Protein AF-A0AAW7PPG4-F1 (afdb_monomer)

Sequence (196 aa):
MEIKKYRLQTEMENLKEGNEEWFKDYVRGVLESNKPYFEKADYIAYSINQISNKLDYISNEIKELQELKKFLSNSKELAMQITASILTNEYGISKLESGVAISSITITPEKSKTSQVITIKNEQAVLGLGYVSFIPDYSAIEVDLANKSKAELKDLMQFIEVNTITEITPQKIKINNKKAVNPQKSDEIIIEENVA

Radius of gyration: 31.81 Å; Cα contacts (8 Å, |Δi|>4): 55; chains: 1; bounding box: 61×74×72 Å

Structure (mmCIF, N/CA/C/O backbone):
data_AF-A0AAW7PPG4-F1
#
_entry.id   AF-A0AAW7PPG4-F1
#
loop_
_atom_site.group_PDB
_atom_site.id
_atom_site.type_symbol
_atom_site.label_atom_id
_atom_site.label_alt_id
_atom_site.label_comp_id
_atom_site.label_asym_id
_atom_site.label_entity_id
_atom_site.label_seq_id
_atom_site.pdbx_PDB_ins_code
_atom_site.Cartn_x
_atom_site.Cartn_y
_atom_site.Cartn_z
_atom_site.occupancy
_atom_site.B_iso_or_equiv
_atom_site.auth_seq_id
_atom_site.auth_comp_id
_atom_site.auth_asym_id
_atom_site.auth_atom_id
_atom_site.pdbx_PDB_model_num
ATOM 1 N N . MET A 1 1 ? 15.549 18.338 -9.173 1.00 41.81 1 MET A N 1
ATOM 2 C CA . MET A 1 1 ? 15.945 16.990 -9.631 1.00 41.81 1 MET A CA 1
ATOM 3 C C . MET A 1 1 ? 16.080 17.045 -11.150 1.00 41.81 1 MET A C 1
ATOM 5 O O . MET A 1 1 ? 15.068 17.154 -11.828 1.00 41.81 1 MET A O 1
ATOM 9 N N . GLU A 1 2 ? 17.298 17.089 -11.697 1.00 38.97 2 GLU A N 1
ATOM 10 C CA . GLU A 1 2 ? 17.496 17.003 -13.155 1.00 38.97 2 GLU A CA 1
ATOM 11 C C . GLU A 1 2 ? 17.383 15.534 -13.572 1.00 38.97 2 GLU A C 1
ATOM 13 O O . GLU A 1 2 ? 18.335 14.759 -13.505 1.00 38.97 2 GLU A O 1
ATOM 18 N N . ILE A 1 3 ? 16.175 15.120 -13.945 1.00 49.41 3 ILE A N 1
ATOM 19 C CA . ILE A 1 3 ? 15.945 13.779 -14.472 1.00 49.41 3 ILE A CA 1
ATOM 20 C C . ILE A 1 3 ? 16.388 13.815 -15.934 1.00 49.41 3 ILE A C 1
ATOM 22 O O . ILE A 1 3 ? 15.650 14.300 -16.793 1.00 49.41 3 ILE A O 1
ATOM 26 N N . LYS A 1 4 ? 17.589 13.307 -16.240 1.00 53.19 4 LYS A N 1
ATOM 27 C CA . LYS A 1 4 ? 17.915 12.910 -17.617 1.00 53.19 4 LYS A CA 1
ATOM 28 C C . LYS A 1 4 ? 16.890 11.852 -18.029 1.00 53.19 4 LYS A C 1
ATOM 30 O O . LYS A 1 4 ? 17.025 10.687 -17.672 1.00 53.19 4 LYS A O 1
ATOM 35 N N . LYS A 1 5 ? 15.832 12.270 -18.731 1.00 58.28 5 LYS A N 1
ATOM 36 C CA . LYS A 1 5 ? 14.794 11.369 -19.237 1.00 58.28 5 LYS A CA 1
ATOM 37 C C . LYS A 1 5 ? 15.392 10.538 -20.359 1.00 58.28 5 LYS A C 1
ATOM 39 O O . LYS A 1 5 ? 15.498 10.983 -21.501 1.00 58.28 5 LYS A O 1
ATOM 44 N N . TYR A 1 6 ? 15.815 9.329 -20.024 1.00 72.88 6 TYR A N 1
ATOM 45 C CA . TYR A 1 6 ? 16.200 8.366 -21.036 1.00 72.88 6 TYR A CA 1
ATOM 46 C C . TYR A 1 6 ? 14.947 7.917 -21.786 1.00 72.88 6 TYR A C 1
ATOM 48 O O . TYR A 1 6 ? 13.927 7.597 -21.182 1.00 72.88 6 TYR A O 1
ATOM 56 N N . ARG A 1 7 ? 15.017 7.880 -23.119 1.00 83.44 7 ARG A N 1
ATOM 57 C CA . ARG A 1 7 ? 13.883 7.454 -23.948 1.00 83.44 7 ARG A CA 1
ATOM 58 C C . ARG A 1 7 ? 13.358 6.070 -23.541 1.00 83.44 7 ARG A C 1
ATOM 60 O O . ARG A 1 7 ? 12.156 5.925 -23.380 1.00 83.44 7 ARG A O 1
ATOM 67 N N . LEU A 1 8 ? 14.243 5.110 -23.246 1.00 87.25 8 LEU A N 1
ATOM 68 C CA . LEU A 1 8 ? 13.868 3.775 -22.760 1.00 87.25 8 LEU A CA 1
ATOM 69 C C . LEU A 1 8 ? 13.043 3.808 -21.467 1.00 87.25 8 LEU A C 1
ATOM 71 O O . LEU A 1 8 ? 12.074 3.069 -21.365 1.00 87.25 8 LEU A O 1
ATOM 75 N N . GLN A 1 9 ? 13.380 4.681 -20.514 1.00 86.62 9 GLN A N 1
ATOM 76 C CA . GLN A 1 9 ? 12.570 4.877 -19.308 1.00 86.62 9 GLN A CA 1
ATOM 77 C C . GLN A 1 9 ? 11.142 5.307 -19.672 1.00 86.62 9 GLN A C 1
ATOM 79 O O . GLN A 1 9 ? 10.183 4.803 -19.103 1.00 86.62 9 GLN A O 1
ATOM 84 N N . THR A 1 10 ? 10.993 6.222 -20.632 1.00 86.38 10 THR A N 1
ATOM 85 C CA . THR A 1 10 ? 9.666 6.688 -21.065 1.00 86.38 10 THR A CA 1
ATOM 86 C C . THR A 1 10 ? 8.880 5.574 -21.756 1.00 86.38 10 THR A C 1
ATOM 88 O O . THR A 1 10 ? 7.690 5.428 -21.503 1.00 86.38 10 THR A O 1
ATOM 91 N N . GLU A 1 11 ? 9.525 4.756 -22.591 1.00 88.38 11 GLU A N 1
ATOM 92 C CA . GLU A 1 11 ? 8.869 3.592 -23.205 1.00 88.38 11 GLU A CA 1
ATOM 93 C C . GLU A 1 11 ? 8.438 2.563 -22.143 1.00 88.38 11 GLU A C 1
ATOM 95 O O . GLU A 1 11 ? 7.331 2.040 -22.218 1.00 88.38 11 GLU A O 1
ATOM 100 N N . MET A 1 12 ? 9.265 2.327 -21.115 1.00 90.56 12 MET A N 1
ATOM 101 C CA . MET A 1 12 ? 8.926 1.455 -19.981 1.00 90.56 12 MET A CA 1
ATOM 102 C C . MET A 1 12 ? 7.733 1.982 -19.171 1.00 90.56 12 MET A C 1
ATOM 104 O O . MET A 1 12 ? 6.861 1.208 -18.796 1.00 90.56 12 MET A O 1
ATOM 108 N N . GLU A 1 13 ? 7.671 3.292 -18.915 1.00 87.88 13 GLU A N 1
ATOM 109 C CA . GLU A 1 13 ? 6.559 3.928 -18.188 1.00 87.88 13 GLU A CA 1
ATOM 110 C C . GLU A 1 13 ? 5.229 3.861 -18.956 1.00 87.88 13 GLU A C 1
ATOM 112 O O . GLU A 1 13 ? 4.166 3.908 -18.344 1.00 87.88 13 GLU A O 1
ATOM 117 N N . ASN A 1 14 ? 5.280 3.726 -20.284 1.00 88.25 14 ASN A N 1
ATOM 118 C CA . ASN A 1 14 ? 4.106 3.596 -21.149 1.00 88.25 14 ASN A CA 1
ATOM 119 C C . ASN A 1 14 ? 3.787 2.137 -21.529 1.00 88.25 14 ASN A C 1
ATOM 121 O O . ASN A 1 14 ? 2.926 1.901 -22.386 1.00 88.25 14 ASN A O 1
ATOM 125 N N . LEU A 1 15 ? 4.480 1.161 -20.935 1.00 91.12 15 LEU A N 1
ATOM 126 C CA . LEU A 1 15 ? 4.238 -0.255 -21.187 1.00 91.12 15 LEU A CA 1
ATOM 127 C C . LEU A 1 15 ? 2.866 -0.658 -20.627 1.00 91.12 15 LEU A C 1
ATOM 129 O O . LEU A 1 15 ? 2.555 -0.404 -19.465 1.00 91.12 15 LEU A O 1
ATOM 133 N N . LYS A 1 16 ? 2.041 -1.280 -21.466 1.00 90.12 16 LYS A N 1
ATOM 134 C CA . LYS A 1 16 ? 0.688 -1.740 -21.138 1.00 90.12 16 LYS A CA 1
ATOM 135 C C . LYS A 1 16 ? 0.357 -2.989 -21.947 1.00 90.12 16 LYS A C 1
ATOM 137 O O . LYS A 1 16 ? 1.019 -3.279 -22.940 1.00 90.12 16 LYS A O 1
ATOM 142 N N . GLU A 1 17 ? -0.691 -3.701 -21.553 1.00 81.19 17 GLU A N 1
ATOM 143 C CA . GLU A 1 17 ? -1.162 -4.841 -22.341 1.00 81.19 17 GLU A CA 1
ATOM 144 C C . GLU A 1 17 ? -1.472 -4.402 -23.786 1.00 81.19 17 GLU A C 1
ATOM 146 O O . GLU A 1 17 ? -2.196 -3.426 -24.014 1.00 81.19 17 GLU A O 1
ATOM 151 N N . GLY A 1 18 ? -0.870 -5.083 -24.764 1.00 83.00 18 GLY A N 1
ATOM 152 C CA . GLY A 1 18 ? -1.034 -4.825 -26.197 1.00 83.00 18 GLY A CA 1
ATOM 153 C C . GLY A 1 18 ? 0.062 -3.996 -26.883 1.00 83.00 18 GLY A C 1
ATOM 154 O O . GLY A 1 18 ? 0.008 -3.855 -28.106 1.00 83.00 18 GLY A O 1
ATOM 155 N N . ASN A 1 19 ? 1.055 -3.446 -26.168 1.00 89.69 19 ASN A N 1
ATOM 156 C CA . ASN A 1 19 ? 2.230 -2.801 -26.788 1.00 89.69 19 ASN A CA 1
ATOM 157 C C . ASN A 1 19 ? 3.566 -3.497 -26.476 1.00 89.69 19 ASN A C 1
ATOM 159 O O . ASN A 1 19 ? 4.637 -2.924 -26.691 1.00 89.69 19 ASN A O 1
ATOM 163 N N . GLU A 1 20 ? 3.521 -4.746 -26.014 1.00 91.00 20 GLU A N 1
ATOM 164 C CA . GLU A 1 20 ? 4.703 -5.497 -25.598 1.00 91.00 20 GLU A CA 1
ATOM 165 C C . GLU A 1 20 ? 5.659 -5.743 -26.763 1.00 91.00 20 GLU A C 1
ATOM 167 O O . GLU A 1 20 ? 6.872 -5.671 -26.583 1.00 91.00 20 GLU A O 1
ATOM 172 N N . GLU A 1 21 ? 5.136 -6.015 -27.962 1.00 91.12 21 GLU A N 1
ATOM 173 C CA . GLU A 1 21 ? 5.972 -6.312 -29.129 1.00 91.12 21 GLU A CA 1
ATOM 174 C C . GLU A 1 21 ? 6.787 -5.088 -29.568 1.00 91.12 21 GLU A C 1
ATOM 176 O O . GLU A 1 21 ? 7.988 -5.197 -29.801 1.00 91.12 21 GLU A O 1
ATOM 181 N N . TRP A 1 22 ? 6.177 -3.898 -29.533 1.00 90.06 22 TRP A N 1
ATOM 182 C CA . TRP A 1 22 ? 6.888 -2.636 -29.757 1.00 90.06 22 TRP A CA 1
ATOM 183 C C . TRP A 1 22 ? 8.026 -2.439 -28.751 1.00 90.06 22 TRP A C 1
ATOM 185 O O . TRP A 1 22 ? 9.144 -2.065 -29.113 1.00 90.06 22 TRP A O 1
ATOM 195 N N . PHE A 1 23 ? 7.763 -2.722 -27.475 1.00 93.06 23 PHE A N 1
ATOM 196 C CA . PHE A 1 23 ? 8.777 -2.587 -26.439 1.00 93.06 23 PHE A CA 1
ATOM 197 C C . PHE A 1 23 ? 9.912 -3.609 -26.599 1.00 93.06 23 PHE A C 1
ATOM 199 O O . PHE A 1 23 ? 11.081 -3.257 -26.425 1.00 93.06 23 PHE A O 1
ATOM 206 N N . LYS A 1 24 ? 9.602 -4.854 -26.987 1.00 92.75 24 LYS A N 1
ATOM 207 C CA . LYS A 1 24 ? 10.619 -5.868 -27.313 1.00 92.75 24 LYS A CA 1
ATOM 208 C C . LYS A 1 24 ? 11.506 -5.411 -28.465 1.00 92.75 24 LYS A C 1
ATOM 210 O O . LYS A 1 24 ? 12.725 -5.526 -28.351 1.00 92.75 24 LYS A O 1
ATOM 215 N N . ASP A 1 25 ? 10.921 -4.868 -29.530 1.00 92.50 25 ASP A N 1
ATOM 216 C CA . ASP A 1 25 ? 11.666 -4.327 -30.669 1.00 92.50 25 ASP A CA 1
ATOM 217 C C . ASP A 1 25 ? 12.576 -3.176 -30.243 1.00 92.50 25 ASP A C 1
ATOM 219 O O . ASP A 1 25 ? 13.746 -3.125 -30.629 1.00 92.50 25 ASP A O 1
ATOM 223 N N . TYR A 1 26 ? 12.084 -2.296 -29.371 1.00 91.44 26 TYR A N 1
ATOM 224 C CA . TYR A 1 26 ? 12.883 -1.209 -28.824 1.00 91.44 26 TYR A CA 1
ATOM 225 C C . TYR A 1 26 ? 14.076 -1.728 -28.004 1.00 91.44 26 TYR A C 1
ATOM 227 O O . TYR A 1 26 ? 15.213 -1.293 -28.210 1.00 91.44 26 TYR A O 1
ATOM 235 N N . VAL A 1 27 ? 13.850 -2.679 -27.089 1.00 92.81 27 VAL A N 1
ATOM 236 C CA . VAL A 1 27 ? 14.925 -3.305 -26.298 1.00 92.81 27 VAL A CA 1
ATOM 237 C C . VAL A 1 27 ? 15.919 -4.022 -27.213 1.00 92.81 27 VAL A C 1
ATOM 239 O O . VAL A 1 27 ? 17.128 -3.895 -27.011 1.00 92.81 27 VAL A O 1
ATOM 242 N N . ARG A 1 28 ? 15.442 -4.710 -28.256 1.00 94.19 28 ARG A N 1
ATOM 243 C CA . ARG A 1 28 ? 16.300 -5.346 -29.260 1.00 94.19 28 ARG A CA 1
ATOM 244 C C . ARG A 1 28 ? 17.174 -4.312 -29.971 1.00 94.19 28 ARG A C 1
ATOM 246 O O . ARG A 1 28 ? 18.386 -4.482 -29.996 1.00 94.19 28 ARG A O 1
ATOM 253 N N . GLY A 1 29 ? 16.607 -3.186 -30.405 1.00 92.06 29 GLY A N 1
ATOM 254 C CA . GLY A 1 29 ? 17.361 -2.085 -31.012 1.00 92.06 29 GLY A CA 1
ATOM 255 C C . GLY A 1 29 ? 18.428 -1.481 -30.088 1.00 92.06 29 GLY A C 1
ATOM 256 O O . GLY A 1 29 ? 19.519 -1.124 -30.537 1.00 92.06 29 GLY A O 1
ATOM 257 N N . VAL A 1 30 ? 18.174 -1.417 -28.775 1.00 90.94 30 VAL A N 1
ATOM 258 C CA . VAL A 1 30 ? 19.195 -1.024 -27.785 1.00 90.94 30 VAL A CA 1
ATOM 259 C C . VAL A 1 30 ? 20.341 -2.039 -27.757 1.00 90.94 30 VAL A C 1
ATOM 261 O O . VAL A 1 30 ? 21.513 -1.646 -27.803 1.00 90.94 30 VAL A O 1
ATOM 264 N N . LEU A 1 31 ? 20.021 -3.333 -27.706 1.00 92.56 31 LEU A N 1
ATOM 265 C CA . LEU A 1 31 ? 21.002 -4.419 -27.644 1.00 92.56 31 LEU A CA 1
ATOM 266 C C . LEU A 1 31 ? 21.799 -4.585 -28.948 1.00 92.56 31 LEU A C 1
ATOM 268 O O . LEU A 1 31 ? 22.987 -4.901 -28.890 1.00 92.56 31 LEU A O 1
ATOM 272 N N . GLU A 1 32 ? 21.188 -4.304 -30.097 1.00 93.00 32 GLU A N 1
ATOM 273 C CA . GLU A 1 32 ? 21.790 -4.376 -31.436 1.00 93.00 32 GLU A CA 1
ATOM 274 C C . GLU A 1 32 ? 22.551 -3.102 -31.834 1.00 93.00 32 GLU A C 1
ATOM 276 O O . GLU A 1 32 ? 23.275 -3.092 -32.827 1.00 93.00 32 GLU A O 1
ATOM 281 N N . SER A 1 33 ? 22.444 -2.022 -31.052 1.00 92.19 33 SER A N 1
ATOM 282 C CA . SER A 1 33 ? 23.177 -0.780 -31.322 1.00 92.19 33 SER A CA 1
ATOM 283 C C . SER A 1 33 ? 24.699 -0.992 -31.357 1.00 92.19 33 SER A C 1
ATOM 285 O O . SER A 1 33 ? 25.237 -1.881 -30.698 1.00 92.19 33 SER A O 1
ATOM 287 N N . ASN A 1 34 ? 25.442 -0.123 -32.048 1.00 92.31 34 ASN A N 1
ATOM 288 C CA . ASN A 1 34 ? 26.911 -0.208 -32.124 1.00 92.31 34 ASN A CA 1
ATOM 289 C C . ASN A 1 34 ? 27.636 0.218 -30.821 1.00 92.31 34 ASN A C 1
ATOM 291 O O . ASN A 1 34 ? 28.819 0.545 -30.826 1.00 92.31 34 ASN A O 1
ATOM 295 N N . LYS A 1 35 ? 26.919 0.288 -29.693 1.00 91.12 35 LYS A N 1
ATOM 296 C CA . LYS A 1 35 ? 27.489 0.667 -28.398 1.00 91.12 35 LYS A CA 1
ATOM 297 C C . LYS A 1 35 ? 28.151 -0.527 -27.700 1.00 91.12 35 LYS A C 1
ATOM 299 O O . LYS A 1 35 ? 27.708 -1.666 -27.887 1.00 91.12 35 LYS A O 1
ATOM 304 N N . PRO A 1 36 ? 29.155 -0.292 -26.839 1.00 94.25 36 PRO A N 1
ATOM 305 C CA . PRO A 1 36 ? 29.706 -1.335 -25.984 1.00 94.25 36 PRO A CA 1
ATOM 306 C C . PRO A 1 36 ? 28.645 -1.982 -25.081 1.00 94.25 36 PRO A C 1
ATOM 308 O O . PRO A 1 36 ? 27.689 -1.332 -24.653 1.00 94.25 36 PRO A O 1
ATOM 311 N N . TYR A 1 37 ? 28.835 -3.259 -24.736 1.00 91.50 37 TYR A N 1
ATOM 312 C CA . TYR A 1 37 ? 27.887 -4.008 -23.899 1.00 91.50 37 TYR A CA 1
ATOM 313 C C . TYR A 1 37 ? 27.647 -3.379 -22.524 1.00 91.50 37 TYR A C 1
ATOM 315 O O . TYR A 1 37 ? 26.513 -3.386 -22.050 1.00 91.50 37 TYR A O 1
ATOM 323 N N . PHE A 1 38 ? 28.680 -2.807 -21.900 1.00 90.75 38 PHE A N 1
ATOM 324 C CA . PHE A 1 38 ? 28.530 -2.165 -20.595 1.00 90.75 38 PHE A CA 1
ATOM 325 C C . PHE A 1 38 ? 27.621 -0.929 -20.672 1.00 90.75 38 PHE A C 1
ATOM 327 O O . PHE A 1 38 ? 26.751 -0.781 -19.826 1.00 90.75 38 PHE A O 1
ATOM 334 N N . GLU A 1 39 ? 27.721 -0.107 -21.726 1.00 89.75 39 GLU A N 1
ATOM 335 C CA . GLU A 1 39 ? 26.844 1.062 -21.895 1.00 89.75 39 GLU A CA 1
ATOM 336 C C . GLU A 1 39 ? 25.387 0.661 -22.134 1.00 89.75 39 GLU A C 1
ATOM 338 O O . GLU A 1 39 ? 24.469 1.325 -21.654 1.00 89.75 39 GLU A O 1
ATOM 343 N N . LYS A 1 40 ? 25.159 -0.431 -22.876 1.00 90.88 40 LYS A N 1
ATOM 344 C CA . LYS A 1 40 ? 23.815 -0.989 -23.094 1.00 90.88 40 LYS A CA 1
ATOM 345 C C . LYS A 1 40 ? 23.209 -1.477 -21.779 1.00 90.88 40 LYS A C 1
ATOM 347 O O . LYS A 1 40 ? 22.054 -1.169 -21.487 1.00 90.88 40 LYS A O 1
ATOM 352 N N . ALA A 1 41 ? 23.994 -2.213 -20.991 1.00 90.56 41 ALA A N 1
ATOM 353 C CA . ALA A 1 41 ? 23.580 -2.713 -19.686 1.00 90.56 41 ALA A CA 1
ATOM 354 C C . ALA A 1 41 ? 23.279 -1.563 -18.716 1.00 90.56 41 ALA A C 1
ATOM 356 O O . ALA A 1 41 ? 22.206 -1.549 -18.116 1.00 90.56 41 ALA A O 1
ATOM 357 N N . ASP A 1 42 ? 24.168 -0.570 -18.633 1.00 90.00 42 ASP A N 1
ATOM 358 C CA . ASP A 1 42 ? 23.977 0.629 -17.820 1.00 90.00 42 ASP A CA 1
ATOM 359 C C . ASP A 1 42 ? 22.709 1.374 -18.241 1.00 90.00 42 ASP A C 1
ATOM 361 O O . ASP A 1 42 ? 21.889 1.723 -17.400 1.00 90.00 42 ASP A O 1
ATOM 365 N N . TYR A 1 43 ? 22.478 1.565 -19.541 1.00 90.50 43 TYR A N 1
ATOM 366 C CA . TYR A 1 43 ? 21.288 2.251 -20.043 1.00 90.50 43 TYR A CA 1
ATOM 367 C C . TYR A 1 43 ? 19.972 1.567 -19.630 1.00 90.50 43 TYR A C 1
ATOM 369 O O . TYR A 1 43 ? 19.032 2.243 -19.194 1.00 90.50 43 TYR A O 1
ATOM 377 N N . ILE A 1 44 ? 19.908 0.235 -19.725 1.00 91.69 44 ILE A N 1
ATOM 378 C CA . ILE A 1 44 ? 18.746 -0.551 -19.285 1.00 91.69 44 ILE A CA 1
ATOM 379 C C . ILE A 1 44 ? 18.602 -0.477 -17.761 1.00 91.69 44 ILE A C 1
ATOM 381 O O . ILE A 1 44 ? 17.517 -0.175 -17.260 1.00 91.69 44 ILE A O 1
ATOM 385 N N . ALA A 1 45 ? 19.694 -0.701 -17.026 1.00 91.00 45 ALA A N 1
ATOM 386 C CA . ALA A 1 45 ? 19.698 -0.698 -15.569 1.00 91.00 45 ALA A CA 1
ATOM 387 C C . ALA A 1 45 ? 19.292 0.666 -14.997 1.00 91.00 45 ALA A C 1
ATOM 389 O O . ALA A 1 45 ? 18.435 0.732 -14.119 1.00 91.00 45 ALA A O 1
ATOM 390 N N . TYR A 1 46 ? 19.843 1.761 -15.527 1.00 89.56 46 TYR A N 1
ATOM 391 C CA . TYR A 1 46 ? 19.469 3.115 -15.133 1.00 89.56 46 TYR A CA 1
ATOM 392 C C . TYR A 1 46 ? 17.994 3.393 -15.409 1.00 89.56 46 TYR A C 1
ATOM 394 O O . TYR A 1 46 ? 17.320 3.920 -14.530 1.00 89.56 46 TYR A O 1
ATOM 402 N N . SER A 1 47 ? 17.477 3.019 -16.582 1.00 90.50 47 SER A N 1
ATOM 403 C CA . SER A 1 47 ? 16.072 3.267 -16.933 1.00 90.50 47 SER A CA 1
ATOM 404 C C . SER A 1 47 ? 15.106 2.579 -15.961 1.00 90.50 47 SER A C 1
ATOM 406 O O . SER A 1 47 ? 14.158 3.209 -15.500 1.00 90.50 47 SER A O 1
ATOM 408 N N . ILE A 1 48 ? 15.390 1.329 -15.578 1.00 91.12 48 ILE A N 1
ATOM 409 C CA . ILE A 1 48 ? 14.575 0.574 -14.612 1.00 91.12 48 ILE A CA 1
ATOM 410 C C . ILE A 1 48 ? 14.742 1.124 -13.195 1.00 91.12 48 ILE A C 1
ATOM 412 O O . ILE A 1 48 ? 13.750 1.357 -12.511 1.00 91.12 48 ILE A O 1
ATOM 416 N N . ASN A 1 49 ? 15.976 1.402 -12.764 1.00 90.56 49 ASN A N 1
ATOM 417 C CA . ASN A 1 49 ? 16.237 1.970 -11.441 1.00 90.56 49 ASN A CA 1
ATOM 418 C C . ASN A 1 49 ? 15.557 3.339 -11.256 1.00 90.56 49 ASN A C 1
ATOM 420 O O . ASN A 1 49 ? 15.128 3.658 -10.154 1.00 90.56 49 ASN A O 1
ATOM 424 N N . GLN A 1 50 ? 15.417 4.149 -12.313 1.00 88.19 50 GLN A N 1
ATOM 425 C CA . GLN A 1 50 ? 14.661 5.405 -12.233 1.00 88.19 50 GLN A CA 1
ATOM 426 C C . GLN A 1 50 ? 13.169 5.177 -11.971 1.00 88.19 50 GLN A C 1
ATOM 428 O O . GLN A 1 50 ? 12.563 5.952 -11.233 1.00 88.19 50 GLN A O 1
ATOM 433 N N . ILE A 1 51 ? 12.578 4.120 -12.534 1.00 90.25 51 ILE A N 1
ATOM 434 C CA . ILE A 1 51 ? 11.195 3.738 -12.229 1.00 90.25 51 ILE A CA 1
ATOM 435 C C . ILE A 1 51 ? 11.097 3.279 -10.774 1.00 90.25 51 ILE A C 1
ATOM 437 O O . ILE A 1 51 ? 10.225 3.765 -10.060 1.00 90.25 51 ILE A O 1
ATOM 441 N N . SER A 1 52 ? 12.026 2.441 -10.302 1.00 90.50 52 SER A N 1
ATOM 442 C CA . SER A 1 52 ? 12.082 2.041 -8.889 1.00 90.50 52 SER A CA 1
ATOM 443 C C . SER A 1 52 ? 12.178 3.248 -7.952 1.00 90.50 52 SER A C 1
ATOM 445 O O . SER A 1 52 ? 11.370 3.372 -7.043 1.00 90.50 52 SER A O 1
ATOM 447 N N . ASN A 1 53 ? 13.065 4.208 -8.229 1.00 90.31 53 ASN A N 1
ATOM 448 C CA . ASN A 1 53 ? 13.194 5.425 -7.420 1.00 90.31 53 ASN A CA 1
ATOM 449 C C . ASN A 1 53 ? 11.899 6.256 -7.391 1.00 90.31 53 ASN A C 1
ATOM 451 O O . ASN A 1 53 ? 11.558 6.834 -6.360 1.00 90.31 53 ASN A O 1
ATOM 455 N N . LYS A 1 54 ? 11.173 6.339 -8.517 1.00 92.12 54 LYS A N 1
ATOM 456 C CA . LYS A 1 54 ? 9.857 6.996 -8.563 1.00 92.12 54 LYS A CA 1
ATOM 457 C C . LYS A 1 54 ? 8.834 6.248 -7.706 1.00 92.12 54 LYS A C 1
ATOM 459 O O . LYS A 1 54 ? 8.070 6.896 -6.998 1.00 92.12 54 LYS A O 1
ATOM 464 N N . LEU A 1 55 ? 8.825 4.915 -7.755 1.00 92.38 55 LEU A N 1
ATOM 465 C CA . LEU A 1 55 ? 7.950 4.089 -6.919 1.00 92.38 55 LEU A CA 1
ATOM 466 C C . LEU A 1 55 ? 8.257 4.267 -5.429 1.00 92.38 55 LEU A C 1
ATOM 468 O O . LEU A 1 55 ? 7.327 4.423 -4.642 1.00 92.38 55 LEU A O 1
ATOM 472 N N . ASP A 1 56 ? 9.533 4.304 -5.049 1.00 93.81 56 ASP A N 1
ATOM 473 C CA . ASP A 1 56 ? 9.957 4.525 -3.664 1.00 93.81 56 ASP A CA 1
ATOM 474 C C . ASP A 1 56 ? 9.531 5.914 -3.168 1.00 93.81 56 ASP A C 1
ATOM 476 O O . ASP A 1 56 ? 8.987 6.051 -2.073 1.00 93.81 56 ASP A O 1
ATOM 480 N N . TYR A 1 57 ? 9.707 6.946 -4.000 1.00 94.38 57 TYR A N 1
ATOM 481 C CA . TYR A 1 57 ? 9.250 8.303 -3.700 1.00 94.38 57 TYR A CA 1
ATOM 482 C C . TYR A 1 57 ? 7.732 8.362 -3.478 1.00 94.38 57 TYR A C 1
ATOM 484 O O . TYR A 1 57 ? 7.283 8.855 -2.445 1.00 94.38 57 TYR A O 1
ATOM 492 N N . ILE A 1 58 ? 6.946 7.794 -4.399 1.00 96.12 58 ILE A N 1
ATOM 493 C CA . ILE A 1 58 ? 5.480 7.730 -4.279 1.00 96.12 58 ILE A CA 1
ATOM 494 C C . ILE A 1 58 ? 5.072 6.940 -3.030 1.00 96.12 58 ILE A C 1
ATOM 496 O O . ILE A 1 58 ? 4.147 7.330 -2.324 1.00 96.12 58 ILE A O 1
ATOM 500 N N . SER A 1 59 ? 5.765 5.842 -2.728 1.00 96.62 59 SER A N 1
ATOM 501 C CA . SER A 1 59 ? 5.486 5.029 -1.539 1.00 96.62 59 SER A CA 1
ATOM 502 C C . SER A 1 59 ? 5.702 5.824 -0.249 1.00 96.62 59 SER A C 1
ATOM 504 O O . SER A 1 59 ? 4.886 5.733 0.671 1.00 96.62 59 SER A O 1
ATOM 506 N N . ASN A 1 60 ? 6.752 6.648 -0.196 1.00 96.19 60 ASN A N 1
ATOM 507 C CA . ASN A 1 60 ? 7.002 7.546 0.930 1.00 96.19 60 ASN A CA 1
ATOM 508 C C . ASN A 1 60 ? 5.933 8.644 1.037 1.00 96.19 60 ASN A C 1
ATOM 510 O O . ASN A 1 60 ? 5.392 8.841 2.122 1.00 96.19 60 ASN A O 1
ATOM 514 N N . GLU A 1 61 ? 5.551 9.291 -0.070 1.00 96.56 61 GLU A N 1
ATOM 515 C CA . GLU A 1 61 ? 4.461 10.282 -0.062 1.00 96.56 61 GLU A CA 1
ATOM 516 C C . GLU A 1 61 ? 3.132 9.671 0.408 1.00 96.56 61 GLU A C 1
ATOM 518 O O . GLU A 1 61 ? 2.413 10.269 1.207 1.00 96.56 61 GLU A O 1
ATOM 523 N N . ILE A 1 62 ? 2.802 8.454 -0.038 1.00 97.12 62 ILE A N 1
ATOM 524 C CA . ILE A 1 62 ? 1.600 7.738 0.415 1.00 97.12 62 ILE A CA 1
ATOM 525 C C . ILE A 1 62 ? 1.640 7.527 1.928 1.00 97.12 62 ILE A C 1
ATOM 527 O O . ILE A 1 62 ? 0.621 7.726 2.594 1.00 97.12 62 ILE A O 1
ATOM 531 N N . LYS A 1 63 ? 2.794 7.138 2.477 1.00 97.12 63 LYS A N 1
ATOM 532 C CA . LYS A 1 63 ? 2.962 6.943 3.918 1.00 97.12 63 LYS A CA 1
ATOM 533 C C . LYS A 1 63 ? 2.709 8.244 4.686 1.00 97.12 63 LYS A C 1
ATOM 535 O O . LYS A 1 63 ? 1.905 8.248 5.616 1.00 97.12 63 LYS A O 1
ATOM 540 N N . GLU A 1 64 ? 3.315 9.348 4.258 1.00 96.94 64 GLU A N 1
ATOM 541 C CA . GLU A 1 64 ? 3.111 10.667 4.875 1.00 96.94 64 GLU A CA 1
ATOM 542 C C . GLU A 1 64 ? 1.641 11.112 4.802 1.00 96.94 64 GLU A C 1
ATOM 544 O O . GLU A 1 64 ? 1.062 11.565 5.793 1.00 96.94 64 GLU A O 1
ATOM 549 N N . LEU A 1 65 ? 0.982 10.912 3.656 1.00 98.12 65 LEU A N 1
ATOM 550 C CA . LEU A 1 65 ? -0.438 11.228 3.484 1.00 98.12 65 LEU A CA 1
ATOM 551 C C . LEU A 1 65 ? -1.345 10.366 4.373 1.00 98.12 65 LEU A C 1
ATOM 553 O O . LEU A 1 65 ? -2.357 10.853 4.886 1.00 98.12 65 LEU A O 1
ATOM 557 N N . GLN A 1 66 ? -1.005 9.093 4.581 1.00 97.69 66 GLN A N 1
ATOM 558 C CA . GLN A 1 66 ? -1.731 8.209 5.495 1.00 97.69 66 GLN A CA 1
ATOM 559 C C . GLN A 1 66 ? -1.584 8.654 6.955 1.00 97.69 66 GLN A C 1
ATOM 561 O O . GLN A 1 66 ? -2.574 8.661 7.693 1.00 97.69 66 GLN A O 1
ATOM 566 N N . GLU A 1 67 ? -0.384 9.065 7.364 1.00 97.75 67 GLU A N 1
ATOM 567 C CA . GLU A 1 67 ? -0.128 9.618 8.696 1.00 97.75 67 GLU A CA 1
ATOM 568 C C . GLU A 1 67 ? -0.909 10.918 8.915 1.00 97.75 67 GLU A C 1
ATOM 570 O O . GLU A 1 67 ? -1.632 11.048 9.909 1.00 97.75 67 GLU A O 1
ATOM 575 N N . LEU A 1 68 ? -0.872 11.835 7.943 1.00 98.06 68 LEU A N 1
ATOM 576 C CA . LEU A 1 68 ? -1.639 13.079 7.985 1.00 98.06 68 LEU A CA 1
ATOM 577 C C . LEU A 1 68 ? -3.149 12.814 8.066 1.00 98.06 68 LEU A C 1
ATOM 579 O O . LEU A 1 68 ? -3.851 13.427 8.873 1.00 98.06 68 LEU A O 1
ATOM 583 N N . LYS A 1 69 ? -3.663 11.860 7.281 1.00 98.06 69 LYS A N 1
ATOM 584 C CA . LYS A 1 69 ? -5.072 11.445 7.336 1.00 98.06 69 LYS A CA 1
ATOM 585 C C . LYS A 1 69 ? -5.456 10.942 8.728 1.00 98.06 69 LYS A C 1
ATOM 587 O O . LYS A 1 69 ? -6.529 11.295 9.226 1.0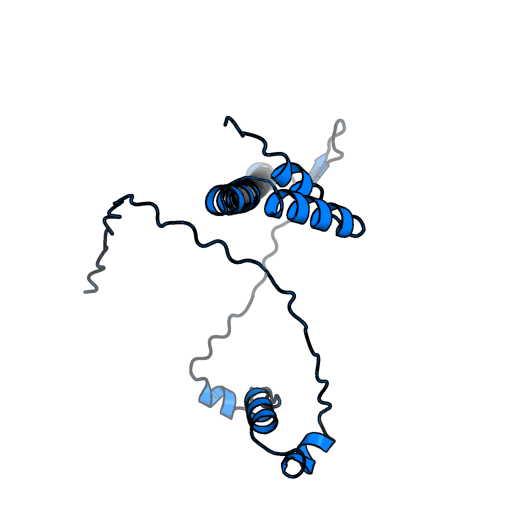0 98.06 69 LYS A O 1
ATOM 592 N N . LYS A 1 70 ? -4.605 10.126 9.358 1.00 97.94 70 LYS A N 1
ATOM 593 C CA . LYS A 1 70 ? -4.830 9.616 10.719 1.00 97.94 70 LYS A CA 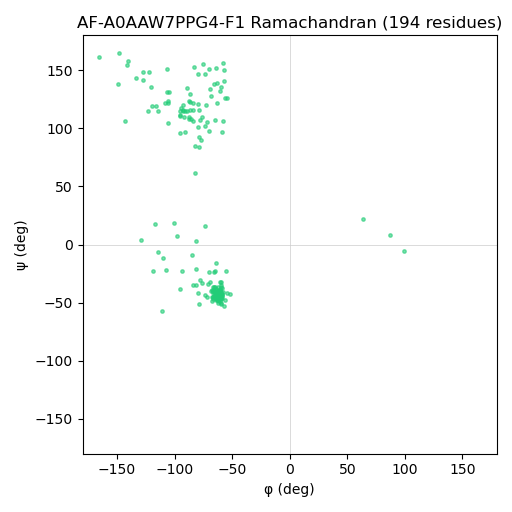1
ATOM 594 C C . LYS A 1 70 ? -4.843 10.757 11.734 1.00 97.94 70 LYS A C 1
ATOM 596 O O . LYS A 1 70 ? -5.765 10.830 12.541 1.00 97.94 70 LYS A O 1
ATOM 601 N N . PHE A 1 71 ? -3.877 11.671 11.650 1.00 97.81 71 PHE A N 1
ATOM 602 C CA . PHE A 1 71 ? -3.809 12.848 12.513 1.00 97.81 71 PHE A CA 1
ATOM 603 C C . PHE A 1 71 ? -5.084 13.696 12.415 1.00 97.81 71 PHE A C 1
ATOM 605 O O . PHE A 1 71 ? -5.744 13.923 13.425 1.00 97.81 71 PHE A O 1
ATOM 612 N N . LEU A 1 72 ? -5.495 14.076 11.201 1.00 98.12 72 LEU A N 1
ATOM 613 C CA . LEU A 1 72 ? -6.697 14.889 10.984 1.00 98.12 72 LEU A CA 1
ATOM 614 C C . LEU A 1 72 ? -7.981 14.187 11.442 1.00 98.12 72 LEU A C 1
ATOM 616 O O . LEU A 1 72 ? -8.876 14.835 11.984 1.00 98.12 72 LEU A O 1
ATOM 620 N N . SER A 1 73 ? -8.072 12.867 11.252 1.00 97.75 73 SER A N 1
ATOM 621 C CA . SER A 1 73 ? -9.219 12.079 11.722 1.00 97.75 73 SER A CA 1
ATOM 622 C C . SER A 1 73 ? -9.316 12.103 13.248 1.00 97.75 73 SER A C 1
ATOM 624 O O . SER A 1 73 ? -10.383 12.400 13.783 1.00 97.75 73 SER A O 1
ATOM 626 N N . ASN A 1 74 ? -8.191 11.898 13.940 1.00 97.56 74 ASN A N 1
ATOM 627 C CA . ASN A 1 74 ? -8.124 11.961 15.399 1.00 97.56 74 ASN A CA 1
ATOM 628 C C . ASN A 1 74 ? -8.437 13.368 15.924 1.00 97.56 74 ASN A C 1
ATOM 630 O O . ASN A 1 74 ? -9.216 13.515 16.861 1.00 97.56 74 ASN A O 1
ATOM 634 N N . SER A 1 75 ? -7.869 14.417 15.316 1.00 97.94 75 SER A N 1
ATOM 635 C CA . SER A 1 75 ? -8.143 15.804 15.711 1.00 97.94 75 SER A CA 1
ATOM 636 C C . SER A 1 75 ? -9.614 16.170 15.533 1.00 97.94 75 SER A C 1
ATOM 638 O O . SER A 1 75 ? -10.187 16.829 16.397 1.00 97.94 75 SER A O 1
ATOM 640 N N . LYS A 1 76 ? -10.246 15.722 14.440 1.00 97.31 76 LYS A N 1
ATOM 641 C CA . LYS A 1 76 ? -11.682 15.914 14.212 1.00 97.31 76 LYS A CA 1
ATOM 642 C C . LYS A 1 76 ? -12.511 15.221 15.291 1.00 97.31 76 LYS A C 1
ATOM 644 O O . LYS A 1 76 ? -13.424 15.837 15.832 1.00 97.31 76 LYS A O 1
ATOM 649 N N . GLU A 1 77 ? -12.211 13.961 15.594 1.00 95.81 77 GLU A N 1
ATOM 650 C CA . GLU A 1 77 ? -12.933 13.202 16.616 1.00 95.81 77 GLU A CA 1
ATOM 651 C C . GLU A 1 77 ? -12.790 13.845 17.998 1.00 95.81 77 GLU A C 1
ATOM 653 O O . GLU A 1 77 ? -13.792 14.078 18.674 1.00 95.81 77 GLU A O 1
ATOM 658 N N . LEU A 1 78 ? -11.572 14.242 18.368 1.00 96.44 78 LEU A N 1
ATOM 659 C CA . LEU A 1 78 ? -11.310 14.951 19.616 1.00 96.44 78 LEU A CA 1
ATOM 660 C C . LEU A 1 78 ? -12.075 16.280 19.683 1.00 96.44 78 LEU A C 1
ATOM 662 O O . LEU A 1 78 ? -12.709 16.575 20.694 1.00 96.44 78 LEU A O 1
ATOM 666 N N . ALA A 1 79 ? -12.076 17.062 18.600 1.00 96.44 79 ALA A N 1
ATOM 667 C CA . ALA A 1 79 ? -12.841 18.304 18.535 1.00 96.44 79 ALA A CA 1
ATOM 668 C C . ALA A 1 79 ? -14.347 18.052 18.714 1.00 96.44 79 ALA A C 1
ATOM 670 O O . ALA A 1 79 ? -15.009 18.795 19.439 1.00 96.44 79 ALA A O 1
ATOM 671 N N . MET A 1 80 ? -14.890 16.987 18.116 1.00 94.50 80 MET A N 1
ATOM 672 C CA . MET A 1 80 ? -16.293 16.604 18.295 1.00 94.50 80 MET A CA 1
ATOM 673 C C . MET A 1 80 ? -16.597 16.193 19.741 1.00 94.50 80 MET A C 1
ATOM 675 O O . MET A 1 80 ? -17.610 16.627 20.284 1.00 94.50 80 MET A O 1
ATOM 679 N N . GLN A 1 81 ? -15.724 15.407 20.376 1.00 93.00 81 GLN A N 1
ATOM 680 C CA . GLN A 1 81 ? -15.879 14.966 21.766 1.00 93.00 81 GLN A CA 1
ATOM 681 C C . GLN A 1 81 ? -15.826 16.137 22.751 1.00 93.00 81 GLN A C 1
ATOM 683 O O . GLN A 1 81 ? -16.708 16.260 23.599 1.00 93.00 81 GLN A O 1
ATOM 688 N N . ILE A 1 82 ? -14.838 17.028 22.613 1.00 93.50 82 ILE A N 1
ATOM 689 C CA . ILE A 1 82 ? -14.722 18.239 23.439 1.00 93.50 82 ILE A CA 1
ATOM 690 C C . ILE A 1 82 ? -15.970 19.107 23.264 1.00 93.50 82 ILE A C 1
ATOM 692 O O . ILE A 1 82 ? -16.579 19.514 24.250 1.00 93.50 82 ILE A O 1
ATOM 696 N N . THR A 1 83 ? -16.398 19.334 22.017 1.00 93.19 83 THR A N 1
ATOM 697 C CA . THR A 1 83 ? -17.608 20.119 21.730 1.00 93.19 83 THR A CA 1
ATOM 698 C C . THR A 1 83 ? -18.849 19.491 22.370 1.00 93.19 83 THR A C 1
ATOM 700 O O . THR A 1 83 ? -19.626 20.191 23.014 1.00 93.19 83 THR A O 1
ATOM 703 N N . ALA A 1 84 ? -19.029 18.173 22.245 1.00 91.06 84 ALA A N 1
ATOM 704 C CA . ALA A 1 84 ? -20.142 17.454 22.864 1.00 91.06 84 ALA A CA 1
ATOM 705 C C . ALA A 1 84 ? -20.107 17.533 24.400 1.00 91.06 84 ALA A C 1
ATOM 707 O O . ALA A 1 84 ? -21.152 17.722 25.025 1.00 91.06 84 ALA A O 1
ATOM 708 N N . SER A 1 85 ? -18.914 17.431 24.997 1.00 90.06 85 SER A N 1
ATOM 709 C CA . SER A 1 85 ? -18.704 17.556 26.442 1.00 90.06 85 SER A CA 1
ATOM 710 C C . SER A 1 85 ? -19.105 18.940 26.944 1.00 90.06 85 SER A C 1
ATOM 712 O O . SER A 1 85 ? -19.918 19.027 27.855 1.00 90.06 85 SER A O 1
ATOM 714 N N . ILE A 1 86 ? -18.627 20.016 26.310 1.00 92.50 86 ILE A N 1
ATOM 715 C CA . ILE A 1 86 ? -18.973 21.397 26.688 1.00 92.50 86 ILE A CA 1
ATOM 716 C C . ILE A 1 86 ? -20.486 21.616 26.581 1.00 92.50 86 ILE A C 1
ATOM 718 O O . ILE A 1 86 ? -21.130 22.048 27.537 1.00 92.50 86 ILE A O 1
ATOM 722 N N . LEU A 1 87 ? -21.084 21.270 25.437 1.00 90.69 87 LEU A N 1
ATOM 723 C CA . LEU A 1 87 ? -22.515 21.474 25.217 1.00 90.69 87 LEU A CA 1
ATOM 724 C C . LEU A 1 87 ? -23.376 20.718 26.235 1.00 90.69 87 LEU A C 1
ATOM 726 O O . LEU A 1 87 ? -24.342 21.286 26.736 1.00 90.69 87 LEU A O 1
ATOM 730 N N . THR A 1 88 ? -23.013 19.479 26.576 1.00 88.19 88 THR A N 1
ATOM 731 C CA . THR A 1 88 ? -23.785 18.658 27.522 1.00 88.19 88 THR A CA 1
ATOM 732 C C . THR A 1 88 ? -23.523 19.055 28.974 1.00 88.19 88 THR A C 1
ATOM 734 O O . THR A 1 88 ? -24.469 19.283 29.722 1.00 88.19 88 THR A O 1
ATOM 737 N N . ASN A 1 89 ? -22.253 19.137 29.376 1.00 89.12 89 ASN A N 1
ATOM 738 C CA . ASN A 1 89 ? -21.850 19.239 30.780 1.00 89.12 89 ASN A CA 1
ATOM 739 C C . ASN A 1 89 ? -21.890 20.674 31.308 1.00 89.12 89 ASN A C 1
ATOM 741 O O . ASN A 1 89 ? -22.213 20.877 32.475 1.00 89.12 89 ASN A O 1
ATOM 745 N N . GLU A 1 90 ? -21.565 21.663 30.472 1.00 92.00 90 GLU A N 1
ATOM 746 C CA . GLU A 1 90 ? -21.517 23.069 30.895 1.00 92.00 90 GLU A CA 1
ATOM 747 C C . GLU A 1 90 ? -22.820 23.802 30.577 1.00 92.00 90 GLU A C 1
ATOM 749 O O . GLU A 1 90 ? -23.289 24.610 31.378 1.00 92.00 90 GLU A O 1
ATOM 754 N N . TYR A 1 91 ? -23.429 23.505 29.425 1.00 91.00 91 TYR A N 1
ATOM 755 C CA . TYR A 1 91 ? -24.599 24.242 28.940 1.00 91.00 91 TYR A CA 1
ATOM 756 C C . TYR A 1 91 ? -25.912 23.447 28.965 1.00 91.00 91 TYR A C 1
ATOM 758 O O . TYR A 1 91 ? -26.974 24.042 28.785 1.00 91.00 91 TYR A O 1
ATOM 766 N N . GLY A 1 92 ? -25.882 22.127 29.182 1.00 85.75 92 GLY A N 1
ATOM 767 C CA . GLY A 1 92 ? -27.087 21.286 29.185 1.00 85.75 92 GLY A CA 1
ATOM 768 C C . GLY A 1 92 ? -27.820 21.217 27.836 1.00 85.75 92 GLY A C 1
ATOM 769 O O . GLY A 1 92 ? -29.015 20.927 27.793 1.00 85.75 92 GLY A O 1
ATOM 770 N N . ILE A 1 93 ? -27.134 21.506 26.728 1.00 87.19 93 ILE A N 1
ATOM 771 C CA . ILE A 1 93 ? -27.695 21.566 25.377 1.00 87.19 93 ILE A CA 1
ATOM 772 C C . ILE A 1 93 ? -27.540 20.205 24.697 1.00 87.19 93 ILE A C 1
ATOM 774 O O . ILE A 1 93 ? -26.428 19.750 24.460 1.00 87.19 93 ILE A O 1
ATOM 778 N N . SER A 1 94 ? -28.652 19.579 24.308 1.00 82.81 94 SER A N 1
ATOM 779 C CA . SER A 1 94 ? -28.659 18.302 23.573 1.00 82.81 94 SER A CA 1
ATOM 780 C C . SER A 1 94 ? -28.715 18.463 22.047 1.00 82.81 94 SER A C 1
ATOM 782 O O . SER A 1 94 ? -28.291 17.565 21.309 1.00 82.81 94 SER A O 1
ATOM 784 N N . LYS A 1 95 ? -29.214 19.608 21.562 1.00 87.94 95 LYS A N 1
ATOM 785 C CA . LYS A 1 95 ? -29.315 19.945 20.138 1.00 87.94 95 LYS A CA 1
ATOM 786 C C . LYS A 1 95 ? -29.195 21.454 19.906 1.00 87.94 95 LYS A C 1
ATOM 788 O O . LYS A 1 95 ? -29.805 22.240 20.624 1.00 87.94 95 LYS A O 1
ATOM 793 N N . LEU A 1 96 ? -28.456 21.842 18.869 1.00 87.56 96 LEU A N 1
ATOM 794 C CA . LEU A 1 96 ? -28.370 23.210 18.348 1.00 87.56 96 LEU A CA 1
ATOM 795 C C . LEU A 1 96 ? -28.924 23.239 16.927 1.00 87.56 96 LEU A C 1
ATOM 797 O O . LEU A 1 96 ? -28.379 22.573 16.050 1.00 87.56 96 LEU A O 1
ATOM 801 N N . GLU A 1 97 ? -29.976 24.011 16.683 1.00 87.19 97 GLU A N 1
ATOM 802 C CA . GLU A 1 97 ? -30.499 24.233 15.330 1.00 87.19 97 GLU A CA 1
ATOM 803 C C . GLU A 1 97 ? -29.653 25.286 14.590 1.00 87.19 97 GLU A C 1
ATOM 805 O O . GLU A 1 97 ? -29.138 26.230 15.193 1.00 87.19 97 GLU A O 1
ATOM 810 N N . SER A 1 98 ? -29.510 25.142 13.274 1.00 79.06 98 SER A N 1
ATOM 811 C CA . SER A 1 98 ? -28.840 26.109 12.397 1.00 79.06 98 SER A CA 1
ATOM 812 C C . SER A 1 98 ? -29.587 26.217 11.063 1.00 79.06 98 SER A C 1
ATOM 814 O O . SER A 1 98 ? -30.318 25.313 10.672 1.00 79.06 98 SER A O 1
ATOM 816 N N . GLY A 1 99 ? -29.458 27.356 10.378 1.00 66.88 99 GLY A N 1
ATOM 817 C CA . GLY A 1 99 ? -30.260 27.670 9.186 1.00 66.88 99 GLY A CA 1
ATOM 818 C C . GLY A 1 99 ? -29.472 28.116 7.957 1.00 66.88 99 GLY A C 1
ATOM 819 O O . GLY A 1 99 ? -30.089 28.492 6.967 1.00 66.88 99 GLY A O 1
ATOM 820 N N . VAL A 1 100 ? -28.134 28.121 8.008 1.00 75.12 100 VAL A N 1
ATOM 821 C CA . VAL A 1 100 ? -27.303 28.711 6.937 1.00 75.12 100 VAL A CA 1
ATOM 822 C C . VAL A 1 100 ? -26.530 27.654 6.146 1.00 75.12 100 VAL A C 1
ATOM 824 O O . VAL A 1 100 ? -26.689 27.573 4.935 1.00 75.12 100 VAL A O 1
ATOM 827 N N . ALA A 1 101 ? -25.709 26.831 6.808 1.00 81.25 101 ALA A N 1
ATOM 828 C CA . ALA A 1 101 ? -24.874 25.820 6.138 1.00 81.25 101 ALA A CA 1
ATOM 829 C C . ALA A 1 101 ? -25.181 24.371 6.561 1.00 81.25 101 ALA A C 1
ATOM 831 O O . ALA A 1 101 ? -24.891 23.439 5.816 1.00 81.25 101 ALA A O 1
ATOM 832 N N . ILE A 1 102 ? -25.770 24.171 7.742 1.00 83.50 102 ILE A N 1
ATOM 833 C CA . ILE A 1 102 ? -26.206 22.871 8.271 1.00 83.50 102 ILE A CA 1
ATOM 834 C C . ILE A 1 102 ? -27.549 23.046 8.980 1.00 83.50 102 ILE A C 1
ATOM 836 O O . ILE A 1 102 ? -27.867 24.154 9.399 1.00 83.50 102 ILE A O 1
ATOM 840 N N . SER A 1 103 ? -28.321 21.966 9.123 1.00 82.44 103 SER A N 1
ATOM 841 C CA . SER A 1 103 ? -29.628 21.999 9.792 1.00 82.44 103 SER A CA 1
ATOM 842 C C . SER A 1 103 ? -29.522 21.972 11.316 1.00 82.44 103 SER A C 1
ATOM 844 O O . SER A 1 103 ? -30.246 22.687 11.995 1.00 82.44 103 SER A O 1
ATOM 846 N N . SER A 1 104 ? -28.628 21.154 11.882 1.00 87.12 104 SER A N 1
ATOM 847 C CA . SER A 1 104 ? -28.438 21.089 13.335 1.00 87.12 104 SER A CA 1
ATOM 848 C C . SER A 1 104 ? -27.155 20.365 13.742 1.00 87.12 104 SER A C 1
ATOM 850 O O . SER A 1 104 ? -26.619 19.562 12.977 1.00 87.12 104 SER A O 1
ATOM 852 N N . ILE A 1 105 ? -26.716 20.594 14.979 1.00 89.00 105 ILE A N 1
ATOM 853 C CA . ILE A 1 105 ? -25.758 19.764 15.714 1.00 89.00 105 ILE A CA 1
ATOM 854 C C . ILE A 1 105 ? -26.551 18.997 16.770 1.00 89.00 105 ILE A C 1
ATOM 856 O O . ILE A 1 105 ? -27.236 19.605 17.587 1.00 89.00 105 ILE A O 1
ATOM 860 N N . THR A 1 106 ? -26.468 17.669 16.757 1.00 87.50 106 THR A N 1
ATOM 861 C CA . THR A 1 106 ? -27.119 16.805 17.755 1.00 87.50 106 THR A CA 1
ATOM 862 C C . THR A 1 106 ? -26.060 15.984 18.474 1.00 87.50 106 THR A C 1
ATOM 864 O O . THR A 1 106 ? -25.162 15.437 17.832 1.00 87.50 106 THR A O 1
ATOM 867 N N . ILE A 1 107 ? -26.167 15.886 19.796 1.00 87.75 107 ILE A N 1
ATOM 868 C CA . ILE A 1 107 ? -25.230 15.110 20.607 1.00 87.75 107 ILE A CA 1
ATOM 869 C C . ILE A 1 107 ? -25.691 13.658 20.660 1.00 87.75 107 ILE A C 1
ATOM 871 O O . ILE A 1 107 ? -26.846 13.363 20.964 1.00 87.75 107 ILE A O 1
ATOM 875 N N . THR A 1 108 ? -24.775 12.737 20.367 1.00 83.81 108 THR A N 1
ATOM 876 C CA . THR A 1 108 ? -25.006 11.313 20.621 1.00 83.81 108 THR A CA 1
ATOM 877 C C . THR A 1 108 ? -24.562 11.009 22.050 1.00 83.81 108 THR A C 1
ATOM 879 O O . THR A 1 108 ? -23.405 11.282 22.368 1.00 83.81 108 THR A O 1
ATOM 882 N N . PRO A 1 109 ? -25.439 10.469 22.912 1.00 76.69 109 PRO A N 1
ATOM 883 C CA . PRO A 1 109 ? -25.073 10.150 24.284 1.00 76.69 109 PRO A CA 1
ATOM 884 C C . PRO A 1 109 ? -24.003 9.058 24.330 1.00 76.69 109 PRO A C 1
ATOM 886 O O . PRO A 1 109 ? -23.928 8.198 23.444 1.00 76.69 109 PRO A O 1
ATOM 889 N N . GLU A 1 110 ? -23.195 9.087 25.386 1.00 80.38 110 GLU A N 1
ATOM 890 C CA . GLU A 1 110 ? -22.160 8.091 25.630 1.00 80.38 110 GLU A CA 1
ATOM 891 C C . GLU A 1 110 ? -22.773 6.686 25.742 1.00 80.38 110 GLU A C 1
ATOM 893 O O . GLU A 1 110 ? -23.803 6.476 26.387 1.00 80.38 110 GLU A O 1
ATOM 898 N N . LYS A 1 111 ? -22.142 5.709 25.085 1.00 80.81 111 LYS A N 1
ATOM 899 C CA . LYS A 1 111 ? -22.520 4.296 25.160 1.00 80.81 111 LYS A CA 1
ATOM 900 C C . LYS A 1 111 ? -21.338 3.515 25.704 1.00 80.81 111 LYS A C 1
ATOM 902 O O . LYS A 1 111 ? -20.292 3.466 25.062 1.00 80.81 111 LYS A O 1
ATOM 907 N N . SER A 1 112 ? -21.514 2.855 26.841 1.00 76.19 112 SER A N 1
ATOM 908 C CA . SER A 1 112 ? -20.530 1.905 27.350 1.00 76.19 112 SER A CA 1
ATOM 909 C C . SER A 1 112 ? -20.825 0.504 26.808 1.00 76.19 112 SER A C 1
ATOM 911 O O . SER A 1 112 ? -21.968 0.044 26.780 1.00 76.19 112 SER A O 1
ATOM 913 N N . LYS A 1 113 ? -19.781 -0.186 26.342 1.00 75.44 113 LYS A N 1
ATOM 914 C CA . LYS A 1 113 ? -19.831 -1.608 25.993 1.00 75.44 113 LYS A CA 1
ATOM 915 C C . LYS A 1 113 ? -18.920 -2.359 26.952 1.00 75.44 113 LYS A C 1
ATOM 917 O O . LYS A 1 113 ? -17.709 -2.162 26.935 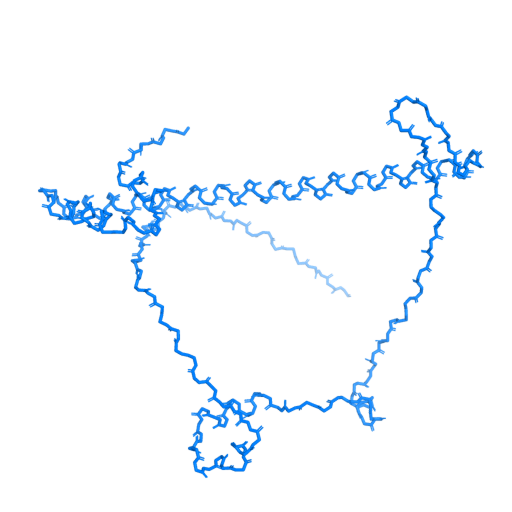1.00 75.44 113 LYS A O 1
ATOM 922 N N . THR A 1 114 ? -19.494 -3.226 27.774 1.00 78.31 114 THR A N 1
ATOM 923 C CA . THR A 1 114 ? -18.730 -4.095 28.671 1.00 78.31 114 THR A CA 1
ATOM 924 C C . THR A 1 114 ? -18.342 -5.365 27.919 1.00 78.31 114 THR A C 1
ATOM 926 O O . THR A 1 114 ? -19.208 -6.142 27.524 1.00 78.31 114 THR A O 1
ATOM 929 N N . SER A 1 115 ? -17.043 -5.575 27.717 1.00 77.38 115 SER A N 1
ATOM 930 C CA . SER A 1 115 ? -16.494 -6.826 27.186 1.00 77.38 115 SER A CA 1
ATOM 931 C C . SER A 1 115 ? -15.802 -7.575 28.320 1.00 77.38 115 SER A C 1
ATOM 933 O O . SER A 1 115 ? -15.007 -6.988 29.051 1.00 77.38 115 SER A O 1
ATOM 935 N N . GLN A 1 116 ? -16.097 -8.863 28.480 1.00 79.75 116 GLN A N 1
ATOM 936 C CA . GLN A 1 116 ? -15.384 -9.718 29.427 1.00 79.75 116 GLN A CA 1
ATOM 937 C C . GLN A 1 116 ? -14.137 -10.277 28.739 1.00 79.75 116 GLN A C 1
ATOM 939 O O . GLN A 1 116 ? -14.242 -10.915 27.692 1.00 79.75 116 GLN A O 1
ATOM 944 N N . VAL A 1 117 ? -12.961 -10.020 29.311 1.00 80.25 117 VAL A N 1
ATOM 945 C CA . VAL A 1 117 ? -11.706 -10.634 28.863 1.00 80.25 117 VAL A CA 1
ATOM 946 C C . VAL A 1 117 ? -11.529 -11.934 29.637 1.00 80.25 117 VAL A C 1
ATOM 948 O O . VAL A 1 117 ? -11.391 -11.921 30.859 1.00 80.25 117 VAL A O 1
ATOM 951 N N . ILE A 1 118 ? -11.567 -13.062 28.931 1.00 82.75 118 ILE A N 1
ATOM 952 C CA . ILE A 1 118 ? -11.310 -14.378 29.517 1.00 82.75 118 ILE A CA 1
ATOM 953 C C . ILE A 1 118 ? -9.803 -14.626 29.450 1.00 82.75 118 ILE A C 1
ATOM 955 O O . ILE A 1 118 ? -9.256 -14.842 28.373 1.00 82.75 118 ILE A O 1
ATOM 959 N N . THR A 1 119 ? -9.135 -14.618 30.602 1.00 83.62 119 THR A N 1
ATOM 960 C CA . THR A 1 119 ? -7.733 -15.042 30.713 1.00 83.62 119 THR A CA 1
ATOM 961 C C . THR A 1 119 ? -7.686 -16.503 31.144 1.00 83.62 119 THR A C 1
ATOM 963 O O . THR A 1 119 ? -8.037 -16.838 32.279 1.00 83.62 119 THR A O 1
ATOM 966 N N . ILE A 1 120 ? -7.245 -17.386 30.249 1.00 85.94 120 ILE A N 1
ATOM 967 C CA . ILE A 1 120 ? -7.071 -18.811 30.545 1.00 85.94 120 ILE A CA 1
ATOM 968 C C . ILE A 1 120 ? -5.799 -18.980 31.386 1.00 85.94 120 ILE A C 1
ATOM 970 O O . ILE A 1 120 ? -4.693 -18.781 30.901 1.00 85.94 120 ILE A O 1
ATOM 974 N N . LYS A 1 121 ? -5.953 -19.329 32.668 1.00 87.38 121 LYS A N 1
ATOM 975 C CA . LYS A 1 121 ? -4.820 -19.542 33.593 1.00 87.38 121 LYS A CA 1
ATOM 976 C C . LYS A 1 121 ? -4.126 -20.891 33.397 1.00 87.38 121 LYS A C 1
ATOM 978 O O . LYS A 1 121 ? -2.945 -21.020 33.694 1.00 87.38 121 LYS A O 1
ATOM 983 N N . ASN A 1 122 ? -4.877 -21.901 32.963 1.00 88.56 122 ASN A N 1
ATOM 984 C CA . ASN A 1 122 ? -4.374 -23.242 32.689 1.00 88.56 122 ASN A CA 1
ATOM 985 C C . ASN A 1 122 ? -5.105 -23.794 31.469 1.00 88.56 122 ASN A C 1
ATOM 987 O O . ASN A 1 122 ? -6.279 -24.152 31.541 1.00 88.56 122 ASN A O 1
ATOM 991 N N . GLU A 1 123 ? -4.392 -23.835 30.354 1.00 85.38 123 GLU A N 1
ATOM 992 C CA . GLU A 1 123 ? -4.933 -24.243 29.067 1.00 85.38 123 GLU A CA 1
ATOM 993 C C . GLU A 1 123 ? -5.315 -25.724 29.053 1.00 85.38 123 GLU A C 1
ATOM 995 O O . GLU A 1 123 ? -6.445 -26.058 28.717 1.00 85.38 123 GLU A O 1
ATOM 1000 N N . GLN A 1 124 ? -4.442 -26.612 29.534 1.00 86.56 124 GLN A N 1
ATOM 1001 C CA . GLN A 1 124 ? -4.686 -28.059 29.529 1.00 86.56 124 GLN A CA 1
ATOM 1002 C C . GLN A 1 124 ? -5.925 -28.457 30.334 1.00 86.56 124 GLN A C 1
ATOM 1004 O O . GLN A 1 124 ? -6.688 -29.318 29.903 1.00 86.56 124 GLN A O 1
ATOM 1009 N N . ALA A 1 125 ? -6.157 -27.814 31.481 1.00 87.69 125 ALA A N 1
ATOM 1010 C CA . ALA A 1 125 ? -7.354 -28.061 32.277 1.00 87.69 125 ALA A CA 1
ATOM 1011 C C . ALA A 1 125 ? -8.625 -27.613 31.539 1.00 87.69 125 ALA A C 1
ATOM 1013 O O . ALA A 1 125 ? -9.624 -28.322 31.559 1.00 87.69 125 ALA A O 1
ATOM 1014 N N . VAL A 1 126 ? -8.587 -26.468 30.850 1.00 86.38 126 VAL A N 1
ATOM 1015 C CA . VAL A 1 126 ? -9.724 -25.960 30.066 1.00 86.38 126 VAL A CA 1
ATOM 1016 C C . VAL A 1 126 ? -10.001 -26.844 28.847 1.00 86.38 126 VAL A C 1
ATOM 1018 O O . VAL A 1 126 ? -11.160 -27.162 28.581 1.00 86.38 126 VAL A O 1
ATOM 1021 N N . LEU A 1 127 ? -8.953 -27.323 28.174 1.00 87.62 127 LEU A N 1
ATOM 1022 C CA . LEU A 1 127 ? -9.082 -28.301 27.094 1.00 87.62 127 LEU A CA 1
ATOM 1023 C C . LEU A 1 127 ? -9.674 -29.625 27.614 1.00 87.62 127 LEU A C 1
ATOM 1025 O O . LEU A 1 127 ? -10.606 -30.166 27.023 1.00 87.62 127 LEU A O 1
ATOM 1029 N N . GLY A 1 128 ? -9.201 -30.113 28.766 1.00 85.50 128 GLY A N 1
ATOM 1030 C CA . GLY A 1 128 ? -9.721 -31.318 29.422 1.00 85.50 128 GLY A CA 1
ATOM 1031 C C . GLY A 1 128 ? -11.173 -31.195 29.904 1.00 85.50 128 GLY A C 1
ATOM 1032 O O . GLY A 1 128 ? -11.867 -32.202 30.021 1.00 85.50 128 GLY A O 1
ATOM 1033 N N . LEU A 1 129 ? -11.656 -29.969 30.128 1.00 87.31 129 LEU A N 1
ATOM 1034 C CA . LEU A 1 129 ? -13.057 -29.659 30.438 1.00 87.31 129 LEU A CA 1
ATOM 1035 C C . LEU A 1 129 ? -13.959 -29.602 29.190 1.00 87.31 129 LEU A C 1
ATOM 1037 O O . LEU A 1 129 ? -15.147 -29.307 29.312 1.00 87.31 129 LEU A O 1
ATOM 1041 N N . GLY A 1 130 ? -13.421 -29.892 28.002 1.00 84.38 130 GLY A N 1
ATOM 1042 C CA . GLY A 1 130 ? -14.186 -29.983 26.758 1.00 84.38 130 GLY A CA 1
ATOM 1043 C C . GLY A 1 130 ? -14.356 -28.659 26.012 1.00 84.38 130 GLY A C 1
ATOM 1044 O O . GLY A 1 130 ? -15.082 -28.617 25.021 1.00 84.38 130 GLY A O 1
ATOM 1045 N N . TYR A 1 131 ? -13.676 -27.586 26.430 1.00 85.62 131 TYR A N 1
ATOM 1046 C CA . TYR A 1 131 ? -13.655 -26.311 25.703 1.00 85.62 131 TYR A CA 1
ATOM 1047 C C . TYR A 1 131 ? -12.627 -26.354 24.559 1.00 85.62 131 TYR A C 1
ATOM 1049 O O . TYR A 1 131 ? -11.654 -25.601 24.555 1.00 85.62 131 TYR A O 1
ATOM 1057 N N . VAL A 1 132 ? -12.828 -27.267 23.602 1.00 87.50 132 VAL A N 1
ATOM 1058 C CA . VAL A 1 132 ? -11.938 -27.488 22.448 1.00 87.50 132 VAL A CA 1
ATOM 1059 C C . VAL A 1 132 ? -12.718 -27.453 21.137 1.00 87.50 132 VAL A C 1
ATOM 1061 O O . VAL A 1 132 ? -13.877 -27.865 21.085 1.00 87.50 132 VAL A O 1
ATOM 1064 N N . SER A 1 133 ? -12.080 -26.996 20.061 1.00 82.25 133 SER A N 1
ATOM 1065 C CA . SER A 1 133 ? -12.586 -27.140 18.695 1.00 82.25 133 SER A CA 1
ATOM 1066 C C . SER A 1 133 ? -11.797 -28.224 17.964 1.00 82.25 133 SER A C 1
ATOM 1068 O O . SER A 1 133 ? -10.569 -28.233 17.976 1.00 82.25 133 SER A O 1
ATOM 1070 N N . PHE A 1 134 ? -12.505 -29.144 17.310 1.00 82.44 134 PHE A N 1
ATOM 1071 C CA . PHE A 1 134 ? -11.886 -30.172 16.479 1.00 82.44 134 PHE A CA 1
ATOM 1072 C C . PHE A 1 134 ? -11.820 -29.676 15.040 1.00 82.44 134 PHE A C 1
ATOM 1074 O O . PHE A 1 134 ? -12.850 -29.449 14.406 1.00 82.44 134 PHE A O 1
ATOM 1081 N N . ILE A 1 135 ? -10.603 -29.510 14.537 1.00 84.25 135 ILE A N 1
ATOM 1082 C CA . ILE A 1 135 ? -10.328 -29.238 13.129 1.00 84.25 135 ILE A CA 1
ATOM 1083 C C . ILE A 1 135 ? -9.404 -30.333 12.585 1.00 84.25 135 ILE A C 1
ATOM 1085 O O . ILE A 1 135 ? -8.602 -30.870 13.353 1.00 84.25 135 ILE A O 1
ATOM 1089 N N . PRO A 1 136 ? -9.508 -30.690 11.294 1.00 84.62 136 PRO A N 1
ATO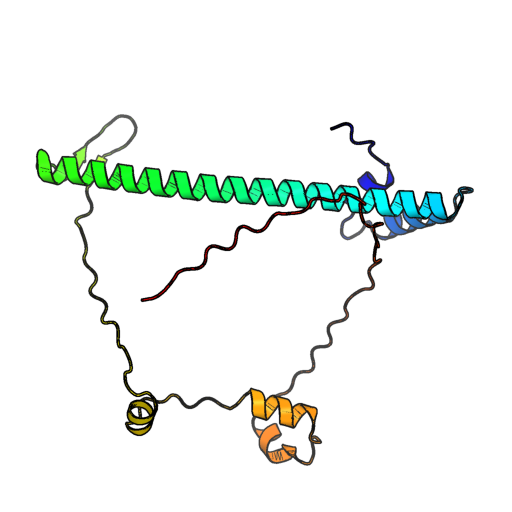M 1090 C CA . PRO A 1 136 ? -8.529 -31.562 10.657 1.00 84.62 136 PRO A CA 1
ATOM 1091 C C . PRO A 1 136 ? -7.119 -30.974 10.773 1.00 84.62 136 PRO A C 1
ATOM 1093 O O . PRO A 1 136 ? -6.932 -29.765 10.632 1.00 84.62 136 PRO A O 1
ATOM 1096 N N . ASP A 1 137 ? -6.128 -31.831 11.009 1.00 88.31 137 ASP A N 1
ATOM 1097 C CA . ASP A 1 137 ? -4.724 -31.424 11.027 1.00 88.31 137 ASP A CA 1
ATOM 1098 C C . ASP A 1 137 ? -4.217 -31.253 9.589 1.00 88.31 137 ASP A C 1
ATOM 1100 O O . ASP A 1 137 ? -3.743 -32.196 8.951 1.00 88.31 137 ASP A O 1
ATOM 1104 N N . TYR A 1 138 ? -4.365 -30.036 9.064 1.00 85.69 138 TYR A N 1
ATOM 1105 C CA . TYR A 1 138 ? -3.933 -29.692 7.710 1.00 85.69 138 TYR A CA 1
ATOM 1106 C C . TYR A 1 138 ? -2.430 -29.911 7.506 1.00 85.69 138 TYR A C 1
ATOM 1108 O O . TYR A 1 138 ? -2.036 -30.400 6.452 1.00 85.69 138 TYR A O 1
ATOM 1116 N N . SER A 1 139 ? -1.602 -29.639 8.518 1.00 84.25 139 SER A N 1
ATOM 1117 C CA . SER A 1 139 ? -0.149 -29.817 8.435 1.00 84.25 139 SER A CA 1
ATOM 1118 C C . SER A 1 139 ? 0.224 -31.290 8.273 1.00 84.25 139 SER A C 1
ATOM 1120 O O . SER A 1 139 ? 1.053 -31.634 7.432 1.00 84.25 139 SER A O 1
ATOM 1122 N N . ALA A 1 140 ? -0.408 -32.183 9.042 1.00 84.62 140 ALA A N 1
ATOM 1123 C CA . ALA A 1 140 ? -0.193 -33.622 8.899 1.00 84.62 140 ALA A CA 1
ATOM 1124 C C . ALA A 1 140 ? -0.675 -34.139 7.533 1.00 84.62 140 ALA A C 1
ATOM 1126 O O . ALA A 1 140 ? 0.009 -34.946 6.902 1.00 84.62 140 ALA A O 1
ATOM 1127 N N . ILE A 1 141 ? -1.816 -33.633 7.052 1.00 83.81 141 ILE A N 1
ATOM 1128 C CA . ILE A 1 141 ? -2.365 -33.960 5.729 1.00 83.81 141 ILE A CA 1
ATOM 1129 C C . ILE A 1 141 ? -1.413 -33.513 4.609 1.00 83.81 141 ILE A C 1
ATOM 1131 O O . ILE A 1 141 ? -1.167 -34.282 3.682 1.00 83.81 141 ILE A O 1
ATOM 1135 N N . GLU A 1 142 ? -0.840 -32.311 4.696 1.00 82.44 142 GLU A N 1
ATOM 1136 C CA . GLU A 1 142 ? 0.146 -31.794 3.738 1.00 82.44 142 GLU A CA 1
ATOM 1137 C C . GLU A 1 142 ? 1.429 -32.634 3.709 1.00 82.44 142 GLU A C 1
ATOM 1139 O O . GLU A 1 142 ? 1.907 -33.001 2.633 1.00 82.44 142 GLU A O 1
ATOM 1144 N N . VAL A 1 143 ? 1.974 -32.975 4.883 1.00 83.69 143 VAL A N 1
ATOM 1145 C CA . VAL A 1 143 ? 3.176 -33.818 5.006 1.00 83.69 143 VAL A CA 1
ATOM 1146 C C . VAL A 1 143 ? 2.940 -35.190 4.383 1.00 83.69 143 VAL A C 1
ATOM 1148 O O . VAL A 1 143 ? 3.803 -35.699 3.664 1.00 83.69 143 VAL A O 1
ATOM 1151 N N . ASP A 1 144 ? 1.774 -35.778 4.625 1.00 83.69 144 ASP A N 1
ATOM 1152 C CA . ASP A 1 144 ? 1.405 -37.062 4.049 1.00 83.69 144 ASP A CA 1
ATOM 1153 C C . ASP A 1 144 ? 1.219 -36.964 2.529 1.00 83.69 144 ASP A C 1
ATOM 1155 O O . ASP A 1 144 ? 1.785 -37.779 1.802 1.00 83.69 144 ASP A O 1
ATOM 1159 N N . LEU A 1 145 ? 0.527 -35.934 2.029 1.00 81.00 145 LEU A N 1
ATOM 1160 C CA . LEU A 1 145 ? 0.354 -35.674 0.592 1.00 81.00 145 LEU A CA 1
ATOM 1161 C C . LEU A 1 145 ? 1.677 -35.468 -0.160 1.00 81.00 145 LEU A C 1
ATOM 1163 O O . LEU A 1 145 ? 1.759 -35.809 -1.340 1.00 81.00 145 LEU A O 1
ATOM 1167 N N . ALA A 1 146 ? 2.694 -34.908 0.499 1.00 79.81 146 ALA A N 1
ATOM 1168 C CA . ALA A 1 146 ? 4.011 -34.676 -0.090 1.00 79.81 146 ALA A CA 1
ATOM 1169 C C . ALA A 1 146 ? 4.909 -35.925 -0.086 1.00 79.81 146 ALA A C 1
ATOM 1171 O O . ALA A 1 146 ? 5.707 -36.103 -1.007 1.00 79.81 146 ALA A O 1
ATOM 1172 N N . ASN A 1 147 ? 4.804 -36.774 0.943 1.00 81.44 147 ASN A N 1
ATOM 1173 C CA . ASN A 1 147 ? 5.768 -37.855 1.186 1.00 81.44 147 ASN A CA 1
ATOM 1174 C C . ASN A 1 147 ? 5.241 -39.264 0.890 1.00 81.44 147 ASN A C 1
ATOM 1176 O O . ASN A 1 147 ? 6.047 -40.173 0.689 1.00 81.44 147 ASN A O 1
ATOM 1180 N N . LYS A 1 148 ? 3.920 -39.473 0.874 1.00 80.19 148 LYS A N 1
ATOM 1181 C CA . LYS A 1 148 ? 3.301 -40.788 0.658 1.00 80.19 148 LYS A CA 1
ATOM 1182 C C . LYS A 1 148 ? 2.673 -40.883 -0.724 1.00 80.19 148 LYS A C 1
ATOM 1184 O O . LYS A 1 148 ? 2.219 -39.902 -1.312 1.00 80.19 148 LYS A O 1
ATOM 1189 N N . SER A 1 149 ? 2.633 -42.096 -1.262 1.00 72.44 149 SER A N 1
ATOM 1190 C CA . SER A 1 149 ? 2.015 -42.329 -2.566 1.00 72.44 149 SER A CA 1
ATOM 1191 C C . SER A 1 149 ? 0.484 -42.298 -2.470 1.00 72.44 149 SER A C 1
ATOM 1193 O O . SER A 1 149 ? -0.106 -42.635 -1.442 1.00 72.44 149 SER A O 1
ATOM 1195 N N . LYS A 1 150 ? -0.197 -41.982 -3.581 1.00 68.38 150 LYS A N 1
ATOM 1196 C CA . LYS A 1 150 ? -1.675 -42.001 -3.657 1.00 68.38 150 LYS A CA 1
ATOM 1197 C C . LYS A 1 150 ? -2.295 -43.356 -3.265 1.00 68.38 150 LYS A C 1
ATOM 1199 O O . LYS A 1 150 ? -3.461 -43.403 -2.894 1.00 68.38 150 LYS A O 1
ATOM 1204 N N . ALA A 1 151 ? -1.531 -44.449 -3.350 1.00 68.81 151 ALA A N 1
ATOM 1205 C CA . ALA A 1 151 ? -1.973 -45.785 -2.956 1.00 68.81 151 ALA A CA 1
ATOM 1206 C C . ALA A 1 151 ? -2.000 -45.984 -1.429 1.00 68.81 151 ALA A C 1
ATOM 1208 O O . ALA A 1 151 ? -2.871 -46.687 -0.925 1.00 68.81 151 ALA A O 1
ATOM 1209 N N . GLU A 1 152 ? -1.086 -45.344 -0.697 1.00 70.44 152 GLU A N 1
ATOM 1210 C CA . GLU A 1 152 ? -0.991 -45.405 0.771 1.00 70.44 152 GLU A CA 1
ATOM 1211 C C . GLU A 1 152 ? -1.976 -44.445 1.453 1.00 70.44 152 GLU A C 1
ATOM 1213 O O . GLU A 1 152 ? -2.350 -44.652 2.602 1.00 70.44 152 GLU A O 1
ATOM 1218 N N . LEU A 1 153 ? -2.438 -43.423 0.727 1.00 76.50 153 LEU A N 1
ATOM 1219 C CA . LEU A 1 153 ? -3.412 -42.428 1.183 1.00 76.50 153 LEU A CA 1
ATOM 1220 C C . LEU A 1 153 ? -4.833 -42.687 0.678 1.00 76.50 153 LEU A C 1
ATOM 1222 O O . LEU A 1 153 ? -5.658 -41.776 0.687 1.00 76.50 153 LEU A O 1
ATOM 1226 N N . LYS A 1 154 ? -5.138 -43.908 0.229 1.00 74.38 154 LYS A N 1
ATOM 1227 C CA . LYS A 1 154 ? -6.434 -44.258 -0.373 1.00 74.38 154 LYS A CA 1
ATOM 1228 C C . LYS A 1 154 ? -7.627 -43.850 0.502 1.00 74.38 154 LYS A C 1
ATOM 1230 O O . LYS A 1 154 ? -8.592 -43.296 -0.016 1.00 74.38 154 LYS A O 1
ATOM 1235 N N . ASP A 1 155 ? -7.523 -44.080 1.808 1.00 77.56 155 ASP A N 1
ATOM 1236 C CA . ASP A 1 155 ? -8.582 -43.759 2.768 1.00 77.56 155 ASP A CA 1
ATOM 1237 C C . ASP A 1 155 ? -8.722 -42.244 2.979 1.00 77.56 155 ASP A C 1
ATOM 1239 O O . ASP A 1 155 ? -9.832 -41.744 3.117 1.00 77.56 155 ASP A O 1
ATOM 1243 N N . LEU A 1 156 ? -7.620 -41.487 2.929 1.00 79.44 156 LEU A N 1
ATOM 1244 C CA . LEU A 1 156 ? -7.633 -40.025 3.032 1.00 79.44 156 LEU A CA 1
ATOM 1245 C C . LEU A 1 156 ? -8.177 -39.379 1.748 1.00 79.44 156 LEU A C 1
ATOM 1247 O O . LEU A 1 156 ? -9.023 -38.491 1.814 1.00 79.44 156 LEU A O 1
ATOM 1251 N N . MET A 1 157 ? -7.751 -39.870 0.580 1.00 77.56 157 MET A N 1
ATOM 1252 C CA . MET A 1 157 ? -8.189 -39.396 -0.740 1.00 77.56 157 MET A CA 1
ATOM 1253 C C . MET A 1 157 ? -9.682 -39.621 -1.012 1.00 77.56 157 MET A C 1
ATOM 1255 O O . MET A 1 157 ? -10.229 -39.004 -1.920 1.00 77.56 157 MET A O 1
ATOM 1259 N N . GLN A 1 158 ? -10.358 -40.469 -0.231 1.00 82.44 158 GLN A N 1
ATOM 1260 C CA . GLN A 1 158 ? -11.815 -40.596 -0.278 1.00 82.44 158 GLN A CA 1
ATOM 1261 C C . GLN A 1 158 ? -12.535 -39.358 0.293 1.00 82.44 158 GLN A C 1
ATOM 1263 O O . GLN A 1 158 ? -13.686 -39.107 -0.063 1.00 82.44 158 GLN A O 1
ATOM 1268 N N . PHE A 1 159 ? -11.875 -38.587 1.164 1.00 81.19 159 PHE A N 1
ATOM 1269 C CA . PHE A 1 159 ? -12.471 -37.458 1.886 1.00 81.19 159 PHE A CA 1
ATOM 1270 C C . PHE A 1 159 ? -11.884 -36.091 1.504 1.00 81.19 159 PHE A C 1
ATOM 1272 O O . PHE A 1 159 ? -12.400 -35.073 1.962 1.00 81.19 159 PHE A O 1
ATOM 1279 N N . ILE A 1 160 ? -10.832 -36.048 0.677 1.00 79.12 160 ILE A N 1
ATOM 1280 C CA . ILE A 1 160 ? -10.188 -34.805 0.227 1.00 79.12 160 ILE A CA 1
ATOM 1281 C C . ILE A 1 160 ? -10.081 -34.748 -1.300 1.00 79.12 160 ILE A C 1
ATOM 1283 O O . ILE A 1 160 ? -9.774 -35.744 -1.952 1.00 79.12 160 ILE A O 1
ATOM 1287 N N . GLU A 1 161 ? -10.279 -33.561 -1.872 1.00 76.25 161 GLU A N 1
ATOM 1288 C CA . GLU A 1 161 ? -10.023 -33.279 -3.286 1.00 76.25 161 GLU A CA 1
ATOM 1289 C C . GLU A 1 161 ? -8.748 -32.438 -3.407 1.00 76.25 161 GLU A C 1
ATOM 1291 O O . GLU A 1 161 ? -8.645 -31.354 -2.833 1.00 76.25 161 GLU A O 1
ATOM 1296 N N . VAL A 1 162 ? -7.758 -32.944 -4.144 1.00 75.62 162 VAL A N 1
ATOM 1297 C CA . VAL A 1 162 ? -6.463 -32.276 -4.315 1.00 75.62 162 VAL A CA 1
ATOM 1298 C C . VAL A 1 162 ? -6.391 -31.682 -5.714 1.00 75.62 162 VAL A C 1
ATOM 1300 O O . VAL A 1 162 ? -6.177 -32.398 -6.692 1.00 75.62 162 VAL A O 1
ATOM 1303 N N . ASN A 1 163 ? -6.538 -30.361 -5.797 1.00 75.69 163 ASN A N 1
ATOM 1304 C CA . ASN A 1 163 ? -6.394 -29.604 -7.035 1.00 75.69 163 ASN A CA 1
ATOM 1305 C C . ASN A 1 163 ? -4.966 -29.068 -7.162 1.00 75.69 163 ASN A C 1
ATOM 1307 O O . ASN A 1 163 ? -4.516 -28.264 -6.348 1.00 75.69 163 ASN A O 1
ATOM 1311 N N . THR A 1 164 ? -4.236 -29.504 -8.189 1.00 73.06 164 THR A N 1
ATOM 1312 C CA . THR A 1 164 ? -2.899 -28.974 -8.480 1.00 73.06 164 THR A CA 1
ATOM 1313 C C . THR A 1 164 ? -3.029 -27.703 -9.309 1.00 73.06 164 THR A C 1
ATOM 1315 O O . THR A 1 164 ? -3.321 -27.758 -10.501 1.00 73.06 164 THR A O 1
ATOM 1318 N N . ILE A 1 165 ? -2.790 -26.554 -8.682 1.00 74.50 165 ILE A N 1
ATOM 1319 C CA . ILE A 1 165 ? -2.698 -25.271 -9.379 1.00 74.50 165 ILE A CA 1
ATOM 1320 C C . ILE A 1 165 ? -1.231 -25.058 -9.748 1.00 74.50 165 ILE A C 1
ATOM 1322 O O . ILE A 1 165 ? -0.371 -24.945 -8.878 1.00 74.50 165 ILE A O 1
ATOM 1326 N N . THR A 1 166 ? -0.927 -25.043 -11.045 1.00 70.00 166 THR A N 1
ATOM 1327 C CA . THR A 1 166 ? 0.412 -24.695 -11.534 1.00 70.00 166 THR A CA 1
ATOM 1328 C C . THR A 1 166 ? 0.468 -23.199 -11.813 1.00 70.00 166 THR A C 1
ATOM 1330 O O . THR A 1 166 ? -0.140 -22.721 -12.768 1.00 70.00 166 THR A O 1
ATOM 1333 N N . GLU A 1 167 ? 1.207 -22.460 -10.990 1.00 72.81 167 GLU A N 1
ATOM 1334 C CA . GLU A 1 167 ? 1.489 -21.045 -11.220 1.00 72.81 167 GLU A CA 1
ATOM 1335 C C . GLU A 1 167 ? 2.813 -20.898 -11.984 1.00 72.81 167 GLU A C 1
ATOM 1337 O O . GLU A 1 167 ? 3.884 -21.257 -11.489 1.00 72.81 167 GLU A O 1
ATOM 1342 N N . ILE A 1 168 ? 2.751 -20.385 -13.216 1.00 75.75 168 ILE A N 1
ATOM 1343 C CA . ILE A 1 168 ? 3.947 -20.071 -14.004 1.00 75.75 168 ILE A CA 1
ATOM 1344 C C . ILE A 1 168 ? 4.383 -18.654 -13.645 1.00 75.75 168 ILE A C 1
ATOM 1346 O O . ILE A 1 168 ? 3.760 -17.675 -14.053 1.00 75.75 168 ILE A O 1
ATOM 1350 N N . THR A 1 169 ? 5.489 -18.539 -12.916 1.00 77.06 169 THR A N 1
ATOM 1351 C CA . THR A 1 169 ? 6.120 -17.242 -12.671 1.00 77.06 169 THR A CA 1
ATOM 1352 C C . THR A 1 169 ? 6.953 -16.833 -13.895 1.00 77.06 169 THR A C 1
ATOM 1354 O O . THR A 1 169 ? 7.854 -17.569 -14.307 1.00 77.06 169 THR A O 1
ATOM 1357 N N . PRO A 1 170 ? 6.669 -15.678 -14.530 1.00 83.50 170 PRO A N 1
ATOM 1358 C CA . PRO A 1 170 ? 7.396 -15.253 -15.722 1.00 83.50 170 PRO A CA 1
ATOM 1359 C C . PRO A 1 170 ? 8.836 -14.854 -15.384 1.00 83.50 170 PRO A C 1
ATOM 1361 O O . PRO A 1 170 ? 9.128 -14.356 -14.292 1.00 83.50 170 PRO A O 1
ATOM 1364 N N . GLN A 1 171 ? 9.739 -15.031 -16.351 1.00 85.50 171 GLN A N 1
ATOM 1365 C CA . GLN A 1 171 ? 11.142 -14.642 -16.214 1.00 85.50 171 GLN A CA 1
ATOM 1366 C C . GLN A 1 171 ? 11.279 -13.127 -16.025 1.00 85.50 171 GLN A C 1
ATOM 1368 O O . GLN A 1 171 ? 10.613 -12.336 -16.692 1.00 85.50 171 GLN A O 1
ATOM 1373 N N . LYS A 1 172 ? 12.182 -12.722 -15.129 1.00 88.12 172 LYS A N 1
ATOM 1374 C CA . LYS A 1 172 ? 12.495 -11.317 -14.847 1.00 88.12 172 LYS A CA 1
ATOM 1375 C C . LYS A 1 172 ? 14.003 -11.133 -14.804 1.00 88.12 172 LYS A C 1
ATOM 1377 O O . LYS A 1 172 ? 14.727 -11.998 -14.311 1.00 88.12 172 LYS A O 1
ATOM 1382 N N . ILE A 1 173 ? 14.478 -9.994 -15.299 1.00 87.25 173 ILE A N 1
ATOM 1383 C CA . ILE A 1 173 ? 15.889 -9.636 -15.158 1.00 87.25 173 ILE A CA 1
ATOM 1384 C C . ILE A 1 173 ? 16.182 -9.222 -13.711 1.00 87.25 173 ILE A C 1
ATOM 1386 O O . ILE A 1 173 ? 15.343 -8.611 -13.048 1.00 87.25 173 ILE A O 1
ATOM 1390 N N . LYS A 1 174 ? 17.390 -9.523 -13.227 1.00 88.94 174 LYS A N 1
ATOM 1391 C CA . LYS A 1 174 ? 17.892 -9.063 -11.926 1.00 88.94 174 LYS A CA 1
ATOM 1392 C C . LYS A 1 174 ? 18.978 -8.014 -12.143 1.00 88.94 174 LYS A C 1
ATOM 1394 O O . LYS A 1 174 ? 19.997 -8.310 -12.762 1.00 88.94 174 LYS A O 1
ATOM 1399 N N . ILE A 1 175 ? 18.783 -6.812 -11.603 1.00 86.50 175 ILE A N 1
ATOM 1400 C CA . ILE A 1 175 ? 19.789 -5.742 -11.628 1.00 86.50 175 ILE A CA 1
ATOM 1401 C C . ILE A 1 175 ? 20.563 -5.783 -10.310 1.00 86.50 175 ILE A C 1
ATOM 1403 O O . ILE A 1 175 ? 20.005 -5.545 -9.242 1.00 86.50 175 ILE A O 1
ATOM 1407 N N . ASN A 1 176 ? 21.857 -6.097 -10.379 1.00 87.00 176 ASN A N 1
ATOM 1408 C CA . ASN A 1 176 ? 22.740 -6.069 -9.215 1.00 87.00 176 ASN A CA 1
ATOM 1409 C C . ASN A 1 176 ? 23.469 -4.725 -9.180 1.00 87.00 176 ASN A C 1
ATOM 1411 O O . ASN A 1 176 ? 24.488 -4.542 -9.847 1.00 87.00 176 ASN A O 1
ATOM 1415 N N . ASN A 1 177 ? 22.938 -3.779 -8.410 1.00 79.25 177 ASN A N 1
ATOM 1416 C CA . ASN A 1 177 ? 23.592 -2.490 -8.215 1.00 79.25 177 ASN A CA 1
ATOM 1417 C C . ASN A 1 177 ? 24.919 -2.688 -7.461 1.00 79.25 177 ASN A C 1
ATOM 1419 O O . ASN A 1 177 ? 24.995 -3.465 -6.504 1.00 79.25 177 ASN A O 1
ATOM 1423 N N . LYS A 1 178 ? 25.981 -1.985 -7.878 1.00 76.00 178 LYS A N 1
ATOM 1424 C CA . LYS A 1 178 ? 27.232 -1.947 -7.106 1.00 76.00 178 LYS A CA 1
ATOM 1425 C C . LYS A 1 178 ? 26.923 -1.358 -5.727 1.00 76.00 178 LYS A C 1
ATOM 1427 O O . L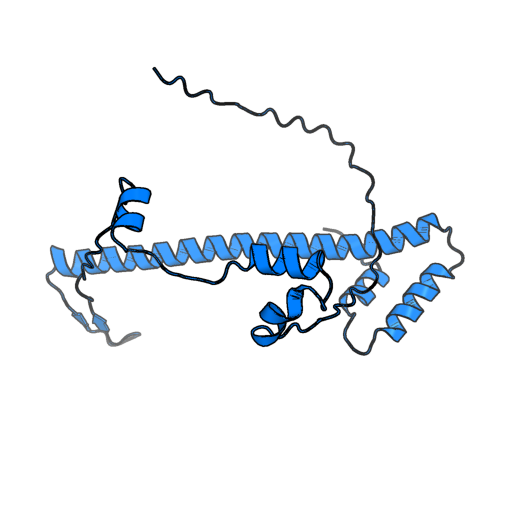YS A 1 178 ? 26.250 -0.332 -5.645 1.00 76.00 178 LYS A O 1
ATOM 1432 N N . LYS A 1 179 ? 27.402 -1.999 -4.654 1.00 66.62 179 LYS A N 1
ATOM 1433 C CA . LYS A 1 179 ? 27.258 -1.464 -3.292 1.00 66.62 179 LYS A CA 1
ATOM 1434 C C . LYS A 1 179 ? 27.822 -0.042 -3.262 1.00 66.62 179 LYS A C 1
ATOM 1436 O O . LYS A 1 179 ? 28.967 0.167 -3.660 1.00 66.62 179 LYS A O 1
ATOM 1441 N N . ALA A 1 180 ? 27.024 0.914 -2.796 1.00 55.41 180 ALA A N 1
ATOM 1442 C CA . ALA A 1 180 ? 27.523 2.245 -2.498 1.00 55.41 180 ALA A CA 1
ATOM 1443 C C . ALA A 1 180 ? 28.557 2.122 -1.370 1.00 55.41 180 ALA A C 1
ATOM 1445 O O . ALA A 1 180 ? 28.256 1.592 -0.302 1.00 55.41 180 ALA A O 1
ATOM 1446 N N . VAL A 1 181 ? 29.787 2.574 -1.610 1.00 48.88 181 VAL A N 1
ATOM 1447 C CA . VAL A 1 181 ? 30.795 2.718 -0.556 1.00 48.88 181 VAL A CA 1
ATOM 1448 C C . VAL A 1 181 ? 30.469 4.010 0.190 1.00 48.88 181 VAL A C 1
ATOM 1450 O O . VAL A 1 181 ? 31.007 5.059 -0.133 1.00 48.88 181 VAL A O 1
ATOM 1453 N N . ASN A 1 182 ? 29.546 3.943 1.149 1.00 42.12 182 ASN A N 1
ATOM 1454 C CA . ASN A 1 182 ? 29.362 4.987 2.155 1.00 42.12 182 ASN A CA 1
ATOM 1455 C C . ASN A 1 182 ? 29.511 4.339 3.539 1.00 42.12 182 ASN A C 1
ATOM 1457 O O . ASN A 1 182 ? 28.687 3.494 3.894 1.00 42.12 182 ASN A O 1
ATOM 1461 N N . PRO A 1 183 ? 30.538 4.692 4.333 1.00 44.09 183 PRO A N 1
ATOM 1462 C CA . PRO A 1 183 ? 30.646 4.240 5.707 1.00 44.09 183 PRO A CA 1
ATOM 1463 C C . PRO A 1 183 ? 29.774 5.156 6.571 1.00 44.09 183 PRO A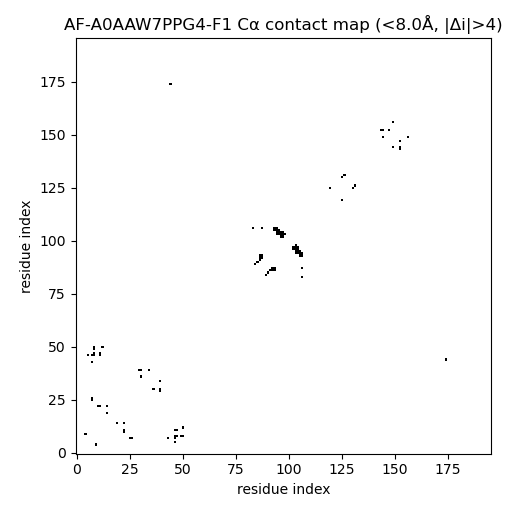 C 1
ATOM 14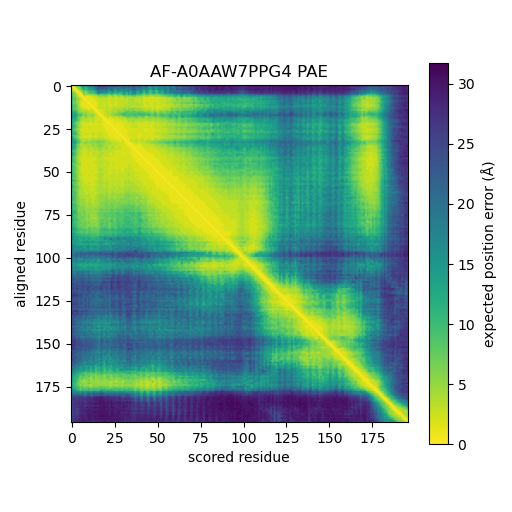65 O O . PRO A 1 183 ? 30.258 6.131 7.136 1.00 44.09 183 PRO A O 1
ATOM 1468 N N . GLN A 1 184 ? 28.479 4.873 6.675 1.00 40.62 184 GLN A N 1
ATOM 1469 C CA . GLN A 1 184 ? 27.707 5.367 7.813 1.00 40.62 184 GLN A CA 1
AT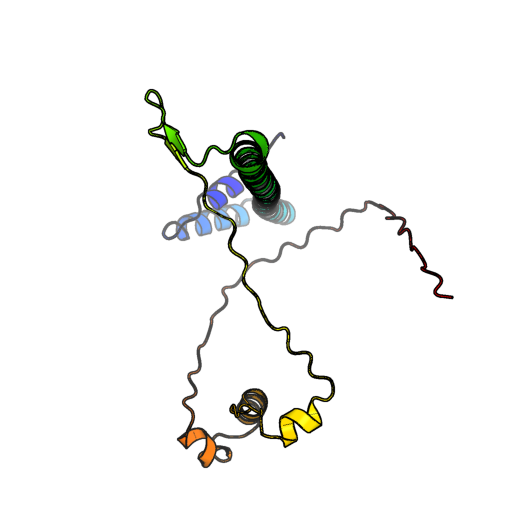OM 1470 C C . GLN A 1 184 ? 27.779 4.296 8.894 1.00 40.62 184 GLN A C 1
ATOM 1472 O O . GLN A 1 184 ? 27.047 3.311 8.862 1.00 40.62 184 GLN A O 1
ATOM 1477 N N . LYS A 1 185 ? 28.713 4.479 9.835 1.00 40.03 185 LYS A N 1
ATOM 1478 C CA . LYS A 1 185 ? 28.567 3.904 11.170 1.00 40.03 185 LYS A CA 1
ATOM 1479 C C . LYS A 1 185 ? 27.260 4.457 11.732 1.00 40.03 185 LYS A C 1
ATOM 1481 O O . LYS A 1 185 ? 27.178 5.641 12.045 1.00 40.03 185 LYS A O 1
ATOM 1486 N N . SER A 1 186 ? 26.231 3.627 11.786 1.00 35.97 186 SER A N 1
ATOM 1487 C CA . SER A 1 186 ? 25.146 3.822 12.732 1.00 35.97 186 SER A CA 1
ATOM 1488 C C . SER A 1 186 ? 25.703 3.421 14.092 1.00 35.97 186 SER A C 1
ATOM 1490 O O . SER A 1 186 ? 25.872 2.231 14.356 1.00 35.97 186 SER A O 1
ATOM 1492 N N . ASP A 1 187 ? 26.068 4.401 14.914 1.00 41.53 187 ASP A N 1
ATOM 1493 C CA . ASP A 1 187 ? 26.293 4.137 16.330 1.00 41.53 187 ASP A CA 1
ATOM 1494 C C . ASP A 1 187 ? 24.934 3.730 16.922 1.00 41.53 187 ASP A C 1
ATOM 1496 O O . ASP A 1 187 ? 24.008 4.537 17.019 1.00 41.53 187 ASP A O 1
ATOM 1500 N N . GLU A 1 188 ? 24.786 2.443 17.229 1.00 40.03 188 GLU A N 1
ATOM 1501 C CA . GLU A 1 188 ? 23.656 1.925 17.994 1.00 40.03 188 GLU A CA 1
ATOM 1502 C C . GLU A 1 188 ? 23.831 2.347 19.456 1.00 40.03 188 GLU A C 1
ATOM 1504 O O . GLU A 1 188 ? 24.821 2.006 20.105 1.00 40.03 188 GLU A O 1
ATOM 1509 N N . ILE A 1 189 ? 22.864 3.097 19.985 1.00 45.66 189 ILE A N 1
ATOM 1510 C CA . ILE A 1 189 ? 22.733 3.317 21.425 1.00 45.66 189 ILE A CA 1
ATOM 1511 C C . ILE A 1 189 ? 21.918 2.145 21.972 1.00 45.66 189 ILE A C 1
ATOM 1513 O O . ILE A 1 189 ? 20.714 2.060 21.736 1.00 45.66 189 ILE A O 1
ATOM 1517 N N . ILE A 1 190 ? 22.580 1.244 22.694 1.00 44.88 190 ILE A N 1
ATOM 1518 C CA . ILE A 1 190 ? 21.927 0.197 23.483 1.00 44.88 190 ILE A CA 1
ATOM 1519 C C . ILE A 1 190 ? 21.549 0.814 24.833 1.00 44.88 190 ILE A C 1
ATOM 1521 O O . ILE A 1 190 ? 22.411 1.326 25.547 1.00 44.88 190 ILE A O 1
ATOM 1525 N N . ILE A 1 191 ? 20.260 0.784 25.175 1.00 44.00 191 ILE A N 1
ATOM 1526 C CA . ILE A 1 191 ? 19.777 1.093 26.524 1.00 44.00 191 ILE A CA 1
ATOM 1527 C C . ILE A 1 191 ? 19.627 -0.245 27.250 1.00 44.00 191 ILE A C 1
ATOM 1529 O O . ILE A 1 191 ? 18.759 -1.041 26.899 1.00 44.00 191 ILE A O 1
ATOM 1533 N N . GLU A 1 192 ? 20.483 -0.500 28.238 1.00 42.44 192 GLU A N 1
ATOM 1534 C CA . GLU A 1 192 ? 20.314 -1.617 29.169 1.00 42.44 192 GLU A CA 1
ATOM 1535 C C . GLU A 1 192 ? 19.368 -1.192 30.303 1.00 42.44 192 GLU A C 1
ATOM 1537 O O . GLU A 1 192 ? 19.676 -0.292 31.088 1.00 42.44 192 GLU A O 1
ATOM 1542 N N . GLU A 1 193 ? 18.203 -1.837 30.394 1.00 38.41 193 GLU A N 1
ATOM 1543 C CA . GLU A 1 193 ? 17.362 -1.783 31.590 1.00 38.41 193 GLU A CA 1
ATOM 1544 C C . GLU A 1 193 ? 17.945 -2.729 32.647 1.00 38.41 193 GLU A C 1
ATOM 1546 O O . GLU A 1 193 ? 17.843 -3.952 32.540 1.00 38.41 193 GLU A O 1
ATOM 1551 N N . ASN A 1 194 ? 18.554 -2.163 33.691 1.00 42.59 194 ASN A N 1
ATOM 1552 C CA . ASN A 1 194 ? 18.882 -2.918 34.896 1.00 42.59 194 ASN A CA 1
ATOM 1553 C C . ASN A 1 194 ? 17.589 -3.219 35.663 1.00 42.59 194 ASN A C 1
ATOM 1555 O O . ASN A 1 194 ? 17.029 -2.339 36.318 1.00 42.59 194 ASN A O 1
ATOM 1559 N N . VAL A 1 195 ? 17.134 -4.469 35.596 1.00 46.38 195 VAL A N 1
ATOM 1560 C CA . VAL A 1 195 ? 16.106 -4.996 36.498 1.00 46.38 195 VAL A CA 1
ATOM 1561 C C . VAL A 1 195 ? 16.783 -5.339 37.826 1.00 46.38 195 VAL A C 1
ATOM 1563 O O . VAL A 1 195 ? 17.668 -6.195 37.867 1.00 46.38 195 VAL A O 1
ATOM 1566 N N . ALA A 1 196 ? 16.392 -4.630 38.885 1.00 42.47 196 ALA A N 1
ATOM 1567 C CA . ALA A 1 196 ? 16.685 -4.989 40.273 1.00 42.47 196 ALA A CA 1
ATOM 1568 C C . ALA A 1 196 ? 15.680 -6.028 40.789 1.00 42.47 196 ALA A C 1
ATOM 1570 O O . ALA A 1 196 ? 14.497 -5.946 40.383 1.00 42.47 196 ALA A O 1
#

Secondary structure (DSSP, 8-state):
------HHHHHHHT--TT-HHHHHHHHHHHHHSSS-HHHHHHHHHHHHHHHHHHHHHHHHHHHHHHHHHHHHHHHHHHHHHHHHHIIIIIT--SEEE-SSS-SEEEPPPP----------S-HHHHHHTT-------HHHHHHHHHHS-TTTTHHHHTT---------PPP-----PPPP----------------

Mean predicted aligned error: 14.22 Å

Foldseek 3Di:
DPPPDDPLLVVVVVDDPPCVVVNVVVLVCLVPDPDDPVVSLCSVLVSVVVVVVVVVVVVVVVVVVVVVVVVVVVVVVVVLVVVLCCCCPVVVHQKDADDDPDGIDGHDDDDDDDDDDDDDPDDVVCVVVVVDDDDPPVVVVVVCVVPDDCVVCVVVCVPDDDDDDDDDDDDDDDDDDDDPPDPDPPPDDDDDDDDD

pLDDT: mean 81.94, std 15.14, range [35.97, 98.12]

Solvent-accessible surface area (backbone atoms only — not comparable to full-atom values): 12863 Å² total; per-residue (Å²): 132,91,73,82,78,48,67,68,32,54,54,59,75,66,64,49,97,91,50,56,68,62,51,51,52,51,53,47,52,55,71,70,39,97,64,59,68,67,60,47,50,48,54,53,49,51,32,51,51,51,52,50,51,50,51,54,51,51,52,51,52,51,50,53,52,51,51,50,52,51,51,53,51,50,52,50,50,50,50,51,50,52,50,46,46,46,34,44,75,75,67,68,46,61,67,46,78,44,88,82,90,51,64,62,52,71,64,78,78,92,77,89,80,90,78,87,83,87,78,79,91,53,60,69,61,44,44,74,69,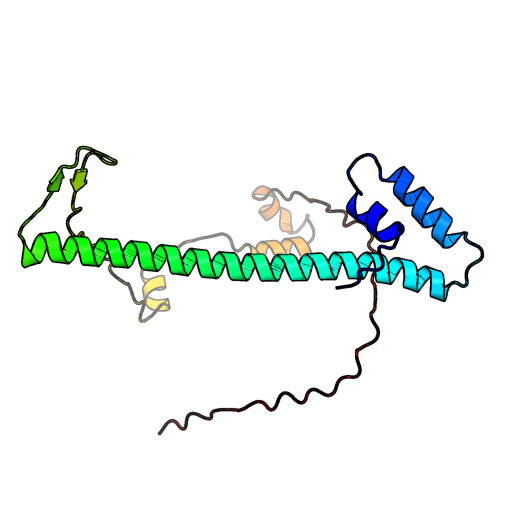63,72,67,83,91,71,83,62,60,67,62,52,51,54,43,67,72,75,50,55,75,80,82,38,48,77,56,56,74,80,52,85,88,80,88,81,84,82,85,79,78,90,74,88,82,83,81,77,78,80,80,93,67,92,73,81,76,82,79,84,81,83,82,82,85,81,128

Organism: NCBI:txid28197